Protein AF-D6PBF8-F1 (afdb_monomer)

Radius of gyration: 22.5 Å; Cα contacts (8 Å, |Δi|>4): 364; chains: 1; bounding box: 48×42×60 Å

pLDDT: mean 92.07, std 5.74, range [67.0, 98.62]

Nearest PDB structures (foldseek):
  2q07-assembly1_A  TM=8.016E-01  e=1.339E-11  Archaeoglobus fulgidus DSM 4304
  5vae-assembly1_A  TM=7.650E-01  e=5.143E+00  Streptococcus gordonii
  6oyc-assembly4_A  TM=2.580E-01  e=8.516E-01  Streptococcus agalactiae 2603V/R

Organism: NCBI:txid743088

Secondary structure (DSSP, 8-state):
-EETTTEE--GGGTTSTTTTS------SS--HHHHHHHHHHHHHHHHHHT-S-EEE-SSS-GGGT-TTS-EEESSTTS-TT-HHHHHHHHHHHHHHHHHTTPPPPPTTHHHHHHHHHHHHHHHS--GGGTTPEEES-SSS-EEEETTEEEEEEEGGGTEEEE-GGGHHHHHHTT-S-EEEE-TT----SSEEGGGEEE--TT--TT-EEEEEETTEEEEEEEE-S-GGGGGT-SSEEEEEEEE--

Structure (mmCIF, N/CA/C/O backbone):
data_AF-D6PBF8-F1
#
_entry.id   AF-D6PBF8-F1
#
loop_
_atom_site.group_PDB
_atom_site.id
_atom_site.type_symbol
_atom_site.label_atom_id
_atom_site.label_alt_id
_atom_site.label_comp_id
_atom_site.label_asym_id
_atom_site.label_entity_id
_atom_site.label_seq_id
_atom_site.pdbx_PDB_ins_code
_atom_site.Cartn_x
_atom_site.Cartn_y
_atom_site.Cartn_z
_atom_site.occupancy
_atom_site.B_iso_or_equiv
_atom_site.auth_seq_id
_atom_site.auth_comp_id
_atom_site.auth_asym_id
_atom_site.auth_atom_id
_atom_site.pdbx_PDB_model_num
ATOM 1 N N . MET A 1 1 ? 9.491 -2.770 -12.901 1.00 90.06 1 MET A N 1
ATOM 2 C CA . MET A 1 1 ? 10.610 -3.666 -13.223 1.00 90.06 1 MET A CA 1
ATOM 3 C C . MET A 1 1 ? 10.094 -5.045 -13.616 1.00 90.06 1 MET A C 1
ATOM 5 O O . MET A 1 1 ? 9.179 -5.538 -12.967 1.00 90.06 1 MET A O 1
ATOM 9 N N . VAL A 1 2 ? 10.666 -5.646 -14.660 1.00 89.69 2 VAL A N 1
ATOM 10 C CA . VAL A 1 2 ? 10.516 -7.081 -14.958 1.00 89.69 2 VAL A CA 1
ATOM 11 C C . VAL A 1 2 ? 11.592 -7.833 -14.176 1.00 89.69 2 VAL A C 1
ATOM 13 O O . VAL A 1 2 ? 12.729 -7.365 -14.123 1.00 89.69 2 VAL A O 1
ATOM 16 N N . THR A 1 3 ? 11.245 -8.928 -13.506 1.00 89.12 3 THR A N 1
ATOM 17 C CA . THR A 1 3 ? 12.178 -9.647 -12.631 1.00 89.12 3 THR A CA 1
ATOM 18 C C . THR A 1 3 ? 11.743 -11.090 -12.382 1.00 89.12 3 THR A C 1
ATOM 20 O O . THR A 1 3 ? 10.571 -11.409 -12.533 1.00 89.12 3 THR A O 1
ATOM 23 N N . SER A 1 4 ? 12.661 -11.946 -11.943 1.00 86.12 4 SER A N 1
ATOM 24 C CA . SER A 1 4 ? 12.379 -13.309 -11.482 1.00 86.12 4 SER A CA 1
ATOM 25 C C . SER A 1 4 ? 12.601 -13.395 -9.966 1.00 86.12 4 SER A C 1
ATOM 27 O O . SER A 1 4 ? 13.525 -12.745 -9.468 1.00 86.12 4 SER A O 1
ATOM 29 N N . PRO A 1 5 ? 11.765 -14.120 -9.196 1.00 88.38 5 PRO A N 1
ATOM 30 C CA . PRO A 1 5 ? 10.638 -14.964 -9.619 1.00 88.38 5 PRO A CA 1
ATOM 31 C C . PRO A 1 5 ? 9.288 -14.229 -9.663 1.00 88.38 5 PRO A C 1
ATOM 33 O O . PRO A 1 5 ? 8.248 -14.850 -9.836 1.00 88.38 5 PRO A O 1
ATOM 36 N N . LEU A 1 6 ? 9.256 -12.914 -9.429 1.00 91.12 6 LEU A N 1
ATOM 37 C CA . LEU A 1 6 ? 7.989 -12.182 -9.282 1.00 91.12 6 LEU A CA 1
ATOM 38 C C . LEU A 1 6 ? 7.310 -11.831 -10.614 1.00 91.12 6 LEU A C 1
ATOM 40 O O . LEU A 1 6 ? 6.184 -11.336 -10.604 1.00 91.12 6 LEU A O 1
ATOM 44 N N . GLY A 1 7 ? 7.992 -12.027 -11.740 1.00 91.69 7 GLY A N 1
ATOM 45 C CA . GLY A 1 7 ? 7.559 -11.647 -13.082 1.00 91.69 7 GLY A CA 1
ATOM 46 C C . GLY A 1 7 ? 7.604 -10.135 -13.298 1.00 91.69 7 GLY A C 1
ATOM 47 O O . GLY A 1 7 ? 8.469 -9.606 -13.995 1.00 91.69 7 GLY A O 1
ATOM 48 N N . LEU A 1 8 ? 6.681 -9.404 -12.674 1.00 92.50 8 LEU A N 1
ATOM 49 C CA . LEU A 1 8 ? 6.522 -7.964 -12.864 1.00 92.50 8 LEU A CA 1
ATOM 50 C C . LEU A 1 8 ? 6.231 -7.250 -11.541 1.00 92.50 8 LEU A C 1
ATOM 52 O O . LEU A 1 8 ? 5.222 -7.500 -10.884 1.00 92.50 8 LEU A O 1
ATOM 56 N N . VAL A 1 9 ? 7.081 -6.284 -11.193 1.00 93.62 9 VAL A N 1
ATOM 57 C CA . VAL A 1 9 ? 6.936 -5.443 -9.998 1.00 93.62 9 VAL A CA 1
ATOM 58 C C . VAL A 1 9 ? 6.777 -3.978 -10.418 1.00 93.62 9 VAL A C 1
ATOM 60 O O . VAL A 1 9 ? 7.717 -3.389 -10.955 1.00 93.62 9 VAL A O 1
ATOM 63 N N . PRO A 1 10 ? 5.611 -3.342 -10.208 1.00 91.19 10 PRO A N 1
ATOM 64 C CA . PRO A 1 10 ? 5.447 -1.909 -10.442 1.00 91.19 10 PRO A CA 1
ATOM 65 C C . PRO A 1 10 ? 6.400 -1.077 -9.578 1.00 91.19 10 PRO A C 1
ATOM 67 O O . PRO A 1 10 ? 6.578 -1.377 -8.401 1.00 91.19 10 PRO A O 1
ATOM 70 N N . ARG A 1 11 ? 6.924 0.031 -10.120 1.00 89.75 11 ARG A N 1
ATOM 71 C CA . ARG A 1 11 ? 7.932 0.876 -9.448 1.00 89.75 11 ARG A CA 1
ATOM 72 C C . ARG A 1 11 ? 7.548 1.305 -8.031 1.00 89.75 11 ARG A C 1
ATOM 74 O O . ARG A 1 11 ? 8.395 1.357 -7.151 1.00 89.75 11 ARG A O 1
ATOM 81 N N . ALA A 1 12 ? 6.270 1.593 -7.796 1.00 89.44 12 ALA A N 1
ATOM 82 C CA . ALA A 1 12 ? 5.780 2.006 -6.481 1.00 89.44 12 ALA A CA 1
ATOM 83 C C . ALA A 1 12 ? 5.829 0.895 -5.413 1.00 89.44 12 ALA A C 1
ATOM 85 O O . ALA A 1 12 ? 5.738 1.208 -4.231 1.00 89.44 12 ALA A O 1
ATOM 86 N N . LEU A 1 13 ? 5.937 -0.374 -5.818 1.00 91.56 13 LEU A N 1
ATOM 87 C CA . LEU A 1 13 ? 5.938 -1.546 -4.938 1.00 91.56 13 LEU A CA 1
ATOM 88 C C . LEU A 1 13 ? 7.330 -2.180 -4.794 1.00 91.56 13 LEU A C 1
ATOM 90 O O . LEU A 1 13 ? 7.468 -3.142 -4.046 1.00 91.56 13 LEU A O 1
ATOM 94 N N . GLU A 1 14 ? 8.346 -1.663 -5.493 1.00 91.06 14 GLU A N 1
ATOM 95 C CA . GLU A 1 14 ? 9.698 -2.242 -5.498 1.00 91.06 14 GLU A CA 1
ATOM 96 C C . GLU A 1 14 ? 10.330 -2.265 -4.102 1.00 91.06 14 GLU A C 1
ATOM 98 O O . GLU A 1 14 ? 11.011 -3.224 -3.767 1.00 91.06 14 GLU A O 1
ATOM 103 N N . ASP A 1 15 ? 10.021 -1.276 -3.260 1.00 88.19 15 ASP A N 1
ATOM 104 C CA . ASP A 1 15 ? 10.535 -1.180 -1.887 1.00 88.19 15 ASP A CA 1
ATOM 105 C C . ASP A 1 15 ? 9.739 -2.028 -0.867 1.00 88.19 15 ASP A C 1
ATOM 107 O O . ASP A 1 15 ? 9.993 -1.957 0.337 1.00 88.19 15 ASP A O 1
ATOM 111 N N . LEU A 1 16 ? 8.735 -2.802 -1.303 1.00 90.31 16 LEU A N 1
ATOM 112 C CA . LEU A 1 16 ? 7.911 -3.626 -0.415 1.00 90.31 16 LEU A CA 1
ATOM 113 C C . LEU A 1 16 ? 8.387 -5.072 -0.346 1.00 90.31 16 LEU A C 1
ATOM 115 O O . LEU A 1 16 ? 8.964 -5.611 -1.282 1.00 90.31 16 LEU A O 1
ATOM 119 N N . TRP A 1 17 ? 8.056 -5.751 0.750 1.00 87.88 17 TRP A N 1
ATOM 120 C CA . TRP A 1 17 ? 8.086 -7.210 0.772 1.00 87.88 17 TRP A CA 1
ATOM 121 C C . TRP A 1 17 ? 7.027 -7.785 -0.199 1.00 87.88 17 TRP A C 1
ATOM 123 O O . TRP A 1 17 ? 5.906 -7.272 -0.233 1.00 87.88 17 TRP A O 1
ATOM 133 N N . PRO A 1 18 ? 7.331 -8.852 -0.962 1.00 90.12 18 PRO A N 1
ATOM 134 C CA . PRO A 1 18 ? 8.610 -9.562 -1.009 1.00 90.12 18 PRO A CA 1
ATOM 135 C C . PRO A 1 18 ? 9.637 -8.937 -1.964 1.00 90.12 18 PRO A C 1
ATOM 137 O O . PRO A 1 18 ? 10.801 -9.300 -1.873 1.00 90.12 18 PRO A O 1
ATOM 140 N N . ALA A 1 19 ? 9.245 -8.004 -2.839 1.00 91.44 19 ALA A N 1
ATOM 141 C CA . ALA A 1 19 ? 10.079 -7.468 -3.919 1.00 91.44 19 ALA A CA 1
ATOM 142 C C . ALA A 1 19 ? 11.445 -6.901 -3.484 1.00 91.44 19 ALA A C 1
ATOM 144 O O . ALA A 1 19 ? 12.446 -7.145 -4.141 1.00 91.44 19 ALA A O 1
ATOM 145 N N . ALA A 1 20 ? 11.519 -6.201 -2.357 1.00 89.44 20 ALA A N 1
ATOM 146 C CA . ALA A 1 20 ? 12.781 -5.677 -1.831 1.00 89.44 20 ALA A CA 1
ATOM 147 C C . ALA A 1 20 ? 13.627 -6.716 -1.065 1.00 89.44 20 ALA A C 1
ATOM 149 O O . ALA A 1 20 ? 14.712 -6.387 -0.593 1.00 89.44 20 ALA A O 1
ATOM 150 N N . HIS A 1 21 ? 13.117 -7.935 -0.861 1.00 88.25 21 HIS A N 1
ATOM 151 C CA . HIS A 1 21 ? 13.632 -8.877 0.142 1.00 88.25 21 HIS A CA 1
ATOM 152 C C . HIS A 1 21 ? 13.838 -10.303 -0.382 1.00 88.25 21 HIS A C 1
ATOM 154 O O . HIS A 1 21 ? 13.991 -11.224 0.423 1.00 88.25 21 HIS A O 1
ATOM 160 N N . TYR A 1 22 ? 13.824 -10.511 -1.697 1.00 84.75 22 TYR A N 1
ATOM 161 C CA . TYR A 1 22 ? 14.264 -11.775 -2.277 1.00 84.75 22 TYR A CA 1
ATOM 162 C C . TYR A 1 22 ? 15.720 -11.658 -2.730 1.00 84.75 22 TYR A C 1
ATOM 164 O O . TYR A 1 22 ? 16.125 -10.653 -3.308 1.00 84.75 22 TYR A O 1
ATOM 172 N N . ASP A 1 23 ? 16.495 -12.701 -2.457 1.00 83.69 23 ASP A N 1
ATOM 173 C CA . ASP A 1 23 ? 17.834 -12.901 -3.004 1.00 83.69 23 ASP A CA 1
ATOM 174 C C . ASP A 1 23 ? 17.882 -14.340 -3.511 1.00 83.69 23 ASP A C 1
ATOM 176 O O . ASP A 1 23 ? 17.961 -15.293 -2.733 1.00 83.69 23 ASP A O 1
ATOM 180 N N . ILE A 1 24 ? 17.660 -14.495 -4.814 1.00 81.56 24 ILE A N 1
ATOM 181 C CA . ILE A 1 24 ? 17.558 -15.795 -5.474 1.00 81.56 24 ILE A CA 1
ATOM 182 C C . ILE A 1 24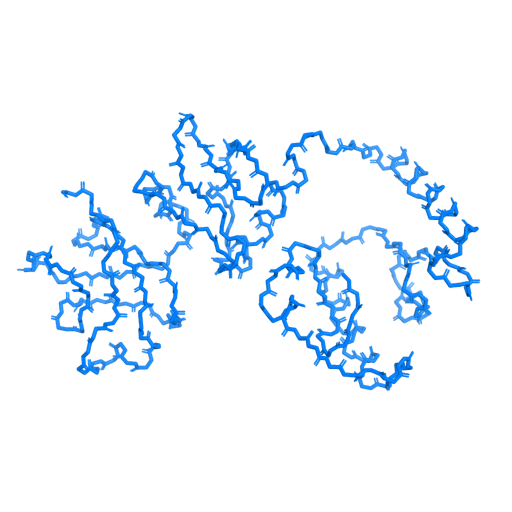 ? 18.555 -15.780 -6.632 1.00 81.56 24 ILE A C 1
ATOM 184 O O . ILE A 1 24 ? 18.523 -14.844 -7.435 1.00 81.56 24 ILE A O 1
ATOM 188 N N . PRO A 1 25 ? 19.445 -16.784 -6.736 1.00 80.44 25 PRO A N 1
ATOM 189 C CA . PRO A 1 25 ? 20.368 -16.866 -7.855 1.00 80.44 25 PRO A CA 1
ATOM 190 C C . PRO A 1 25 ? 19.582 -17.050 -9.151 1.00 80.44 25 PRO A C 1
ATOM 192 O O . PRO A 1 25 ? 18.696 -17.900 -9.233 1.00 80.44 25 PRO A O 1
ATOM 195 N N . VAL A 1 26 ? 19.941 -16.272 -10.166 1.00 78.19 26 VAL A N 1
ATOM 196 C CA . VAL A 1 26 ? 19.373 -16.385 -11.510 1.00 78.19 26 VAL A CA 1
ATOM 197 C C . VAL A 1 26 ? 20.429 -16.900 -12.477 1.00 78.19 26 VAL A C 1
ATOM 199 O O . VAL A 1 26 ? 21.622 -16.637 -12.320 1.00 78.19 26 VAL A O 1
ATOM 202 N N . THR A 1 27 ? 19.978 -17.634 -13.485 1.00 77.50 27 THR A N 1
ATOM 203 C CA . THR A 1 27 ? 20.804 -18.134 -14.594 1.00 77.50 27 THR A CA 1
ATOM 204 C C . THR A 1 27 ? 21.260 -17.004 -15.518 1.00 77.50 27 THR A C 1
ATOM 206 O O . THR A 1 27 ? 22.304 -17.120 -16.151 1.00 77.50 27 THR A O 1
ATOM 209 N N . GLY A 1 28 ? 20.505 -15.899 -15.561 1.00 78.31 28 GLY A N 1
ATOM 210 C CA . GLY A 1 28 ? 20.710 -14.786 -16.493 1.00 78.31 28 GLY A CA 1
ATOM 211 C C . GLY A 1 28 ? 19.989 -14.967 -17.832 1.00 78.31 28 GLY A C 1
ATOM 212 O O . GLY A 1 28 ? 19.905 -14.009 -18.597 1.00 78.31 28 GLY A O 1
ATOM 213 N N . ASP A 1 29 ? 19.421 -16.150 -18.059 1.00 82.56 29 ASP A N 1
ATOM 214 C CA . ASP A 1 29 ? 18.580 -16.487 -19.203 1.00 82.56 29 ASP A CA 1
ATOM 215 C C . ASP A 1 29 ? 17.143 -16.688 -18.725 1.00 82.56 29 ASP A C 1
ATOM 217 O O . ASP A 1 29 ? 16.927 -17.301 -17.681 1.00 82.56 29 ASP A O 1
ATOM 221 N N . TRP A 1 30 ? 16.178 -16.193 -19.498 1.00 86.62 30 TRP A N 1
ATOM 222 C CA . TRP A 1 30 ? 14.758 -16.402 -19.224 1.00 86.62 30 TRP A CA 1
ATOM 223 C C . TRP A 1 30 ? 14.315 -17.774 -19.725 1.00 86.62 30 TRP A C 1
ATOM 225 O O . TRP A 1 30 ? 14.490 -18.080 -20.910 1.00 86.62 30 TRP A O 1
ATOM 235 N N . ASP A 1 31 ? 13.719 -18.580 -18.852 1.00 89.00 31 ASP A N 1
ATOM 236 C CA . ASP A 1 31 ? 13.041 -19.804 -19.273 1.00 89.00 31 ASP A CA 1
ATOM 237 C C . ASP A 1 31 ? 11.617 -19.531 -19.803 1.00 89.00 31 ASP A C 1
ATOM 239 O O . ASP A 1 31 ? 11.100 -18.412 -19.744 1.00 89.00 31 ASP A O 1
ATOM 243 N N . LEU A 1 32 ? 10.987 -20.552 -20.394 1.00 90.00 32 LEU A N 1
ATOM 244 C CA . LEU A 1 32 ? 9.660 -20.409 -21.005 1.00 90.00 32 LEU A CA 1
ATOM 245 C C . LEU A 1 32 ? 8.566 -20.085 -19.976 1.00 90.00 32 LEU A C 1
ATOM 247 O O . LEU A 1 32 ? 7.681 -19.286 -20.278 1.00 90.00 32 LEU A O 1
ATOM 251 N N . ASP A 1 33 ? 8.643 -20.650 -18.769 1.00 90.31 33 ASP A N 1
ATOM 252 C CA . ASP A 1 33 ? 7.643 -20.430 -17.721 1.00 90.31 33 ASP A CA 1
ATOM 253 C C . ASP A 1 33 ? 7.750 -18.997 -17.166 1.00 90.31 33 ASP A C 1
ATOM 255 O O . ASP A 1 33 ? 6.739 -18.331 -16.916 1.00 90.31 33 ASP A O 1
ATOM 259 N N . GLU A 1 34 ? 8.975 -18.484 -17.017 1.00 90.50 34 GLU A N 1
ATOM 260 C CA . GLU A 1 34 ? 9.247 -17.100 -16.637 1.00 90.50 34 GLU A CA 1
ATOM 261 C C . GLU A 1 34 ? 8.727 -16.118 -17.689 1.00 90.50 34 GLU A C 1
ATOM 263 O O . GLU A 1 34 ? 8.050 -15.145 -17.337 1.00 90.50 34 GLU A O 1
ATOM 268 N N . LEU A 1 35 ? 9.002 -16.376 -18.973 1.00 89.69 35 LEU A N 1
ATOM 269 C CA . LEU A 1 35 ? 8.496 -15.561 -20.079 1.00 89.69 35 LEU A CA 1
ATOM 270 C C . LEU A 1 35 ? 6.965 -15.531 -20.090 1.00 89.69 35 LEU A C 1
ATOM 272 O O . LEU A 1 35 ? 6.377 -14.448 -20.134 1.00 89.69 35 LEU A O 1
ATOM 276 N N . ASP A 1 36 ? 6.313 -16.688 -19.983 1.00 90.38 36 ASP A N 1
ATOM 277 C CA . ASP A 1 36 ? 4.852 -16.792 -19.969 1.00 90.38 36 ASP A CA 1
ATOM 278 C C . ASP A 1 36 ? 4.234 -16.041 -18.781 1.00 90.38 36 ASP A C 1
ATOM 280 O O . ASP A 1 36 ? 3.251 -15.302 -18.938 1.00 90.38 36 ASP A O 1
ATOM 284 N N . MET A 1 37 ? 4.834 -16.157 -17.592 1.00 92.62 37 MET A N 1
ATOM 285 C CA . MET A 1 37 ? 4.415 -15.405 -16.409 1.00 92.62 37 MET A CA 1
ATOM 286 C C . MET A 1 37 ? 4.542 -13.893 -16.629 1.00 92.62 37 MET A C 1
ATOM 288 O O . MET A 1 37 ? 3.594 -13.148 -16.357 1.00 92.62 37 MET A O 1
ATOM 292 N N . ILE A 1 38 ? 5.687 -13.425 -17.133 1.00 91.50 38 ILE A N 1
ATOM 293 C CA . ILE A 1 38 ? 5.948 -12.001 -17.380 1.00 91.50 38 ILE A CA 1
ATOM 294 C C . ILE A 1 38 ? 4.963 -11.447 -18.403 1.00 91.50 38 ILE A C 1
ATOM 296 O O . ILE A 1 38 ? 4.351 -10.403 -18.159 1.00 91.50 38 ILE A O 1
ATOM 300 N N . HIS A 1 39 ? 4.768 -12.152 -19.517 1.00 89.56 39 HIS A N 1
ATOM 301 C CA . HIS A 1 39 ? 3.850 -11.730 -20.566 1.00 89.56 39 HIS A CA 1
ATOM 302 C C . HIS A 1 39 ? 2.412 -11.660 -20.046 1.00 89.56 39 HIS A C 1
ATOM 304 O O . HIS A 1 39 ? 1.743 -10.641 -20.221 1.00 89.56 39 HIS A O 1
ATOM 310 N N . SER A 1 40 ? 1.951 -12.677 -19.315 1.00 91.06 40 SER A N 1
ATOM 311 C CA . SER A 1 40 ? 0.615 -12.683 -18.709 1.00 91.06 40 SER A CA 1
ATOM 312 C C . SER A 1 40 ? 0.407 -11.513 -17.737 1.00 91.06 40 SER A C 1
ATOM 314 O O . SER A 1 40 ? -0.618 -10.824 -17.774 1.00 91.06 40 SER A O 1
ATOM 316 N N . MET A 1 41 ? 1.394 -11.226 -16.882 1.00 93.56 41 MET A N 1
ATOM 317 C CA . MET A 1 41 ? 1.320 -10.104 -15.943 1.00 93.56 41 MET A CA 1
ATOM 318 C C . MET A 1 41 ? 1.340 -8.746 -16.648 1.00 93.56 41 MET A C 1
ATOM 320 O O . MET A 1 41 ? 0.592 -7.847 -16.252 1.00 93.56 41 MET A O 1
ATOM 324 N N . LEU A 1 42 ? 2.167 -8.589 -17.685 1.00 90.44 42 LEU A N 1
ATOM 325 C CA . LEU A 1 42 ? 2.248 -7.357 -18.461 1.00 90.44 42 LEU A CA 1
ATOM 326 C C . LEU A 1 42 ? 0.950 -7.098 -19.230 1.00 90.44 42 LEU A C 1
ATOM 328 O O . LEU A 1 42 ? 0.429 -5.988 -19.137 1.00 90.44 42 LEU A O 1
ATOM 332 N N . ALA A 1 43 ? 0.387 -8.118 -19.888 1.00 87.94 43 ALA A N 1
ATOM 333 C CA . ALA A 1 43 ? -0.891 -8.036 -20.598 1.00 87.94 43 ALA A CA 1
ATOM 334 C C . ALA A 1 43 ? -1.987 -7.471 -19.688 1.00 87.94 43 ALA A C 1
ATOM 336 O O . ALA A 1 43 ? -2.612 -6.454 -19.986 1.00 87.94 43 ALA A O 1
ATOM 337 N N . ARG A 1 44 ? -2.140 -8.081 -18.506 1.00 91.06 44 ARG A N 1
ATOM 338 C CA . ARG A 1 44 ? -3.129 -7.672 -17.503 1.00 91.06 44 ARG A CA 1
ATOM 339 C C . ARG A 1 44 ? -2.875 -6.268 -16.976 1.00 91.06 44 ARG A C 1
ATOM 341 O O . ARG A 1 44 ? -3.824 -5.560 -16.646 1.00 91.06 44 ARG A O 1
ATOM 348 N N . LEU A 1 45 ? -1.611 -5.866 -16.827 1.00 89.75 45 LEU A N 1
ATOM 349 C CA . LEU A 1 45 ? -1.284 -4.523 -16.362 1.00 89.75 45 LEU A CA 1
ATOM 350 C C . LEU A 1 45 ? -1.640 -3.480 -17.422 1.00 89.75 45 LEU A C 1
ATOM 352 O O . LEU A 1 45 ? -2.263 -2.477 -17.077 1.00 89.75 45 LEU A O 1
ATOM 356 N N . VAL A 1 46 ? -1.254 -3.720 -18.675 1.00 87.88 46 VAL A N 1
ATOM 357 C CA . VAL A 1 46 ? -1.514 -2.801 -19.783 1.00 87.88 46 VAL A CA 1
ATOM 358 C C . VAL A 1 46 ? -3.006 -2.675 -20.045 1.00 87.88 46 VAL A C 1
ATOM 360 O O . VAL A 1 46 ? -3.491 -1.552 -20.111 1.00 87.88 46 VAL A O 1
ATOM 363 N N . GLU A 1 47 ? -3.744 -3.784 -20.085 1.00 86.69 47 GLU A N 1
ATOM 364 C CA . GLU A 1 47 ? -5.201 -3.777 -20.251 1.00 86.69 47 GLU A CA 1
ATOM 365 C C . GLU A 1 47 ? -5.896 -3.028 -19.105 1.00 86.69 47 GLU A C 1
ATOM 367 O O . GLU A 1 47 ? -6.744 -2.169 -19.333 1.00 86.69 47 GLU A O 1
ATOM 372 N N . ARG A 1 48 ? -5.501 -3.299 -17.853 1.00 89.12 48 ARG A N 1
ATOM 373 C CA . ARG A 1 48 ? -6.114 -2.663 -16.678 1.00 89.12 48 ARG A CA 1
ATOM 374 C C . ARG A 1 48 ? -5.853 -1.159 -16.612 1.00 89.12 48 ARG A C 1
ATOM 376 O O . ARG A 1 48 ? -6.700 -0.427 -16.108 1.00 89.12 48 ARG A O 1
ATOM 383 N N . VAL A 1 49 ? -4.657 -0.713 -16.996 1.00 88.31 49 VAL A N 1
ATOM 384 C CA . VAL A 1 49 ? -4.255 0.701 -16.884 1.00 88.31 49 VAL A CA 1
ATOM 385 C C . VAL A 1 49 ? -4.601 1.490 -18.148 1.00 88.31 49 VAL A C 1
ATOM 387 O O . VAL A 1 49 ? -4.878 2.681 -18.045 1.00 88.31 49 VAL A O 1
ATOM 390 N N . GLY A 1 50 ? -4.613 0.841 -19.312 1.00 87.81 50 GLY A N 1
ATOM 391 C CA . GLY A 1 50 ? -4.821 1.480 -20.608 1.00 87.81 50 GLY A CA 1
ATOM 392 C C . GLY A 1 50 ? -3.623 2.326 -21.036 1.00 87.81 50 GLY A C 1
ATOM 393 O O . GLY A 1 50 ? -3.784 3.507 -21.331 1.00 87.81 50 GLY A O 1
ATOM 394 N N . TYR A 1 51 ? -2.409 1.761 -21.017 1.00 87.69 51 TYR A N 1
ATOM 395 C CA . TYR A 1 51 ? -1.230 2.483 -21.512 1.00 87.69 51 TYR A CA 1
ATOM 396 C C . TYR A 1 51 ? -1.328 2.715 -23.024 1.00 87.69 51 TYR A C 1
ATOM 398 O O . TYR A 1 51 ? -1.492 1.768 -23.783 1.00 87.69 51 TYR A O 1
ATOM 406 N N . GLU A 1 52 ? -1.178 3.972 -23.446 1.00 86.81 52 GLU A N 1
ATOM 407 C CA . GLU A 1 52 ? -1.180 4.364 -24.863 1.00 86.81 52 GLU A CA 1
ATOM 408 C C . GLU A 1 52 ? 0.130 4.000 -25.577 1.00 86.81 52 GLU A C 1
ATOM 410 O O . GLU A 1 52 ? 0.120 3.620 -26.742 1.00 86.81 52 GLU A O 1
ATOM 415 N N . LYS A 1 53 ? 1.258 4.104 -24.866 1.00 89.81 53 LYS A N 1
ATOM 416 C CA . LYS A 1 53 ? 2.610 3.824 -25.365 1.00 89.81 53 LYS A CA 1
ATOM 417 C C . LYS A 1 53 ? 3.392 3.042 -24.316 1.00 89.81 53 LYS A C 1
ATOM 419 O O . LYS A 1 53 ? 3.314 3.359 -23.124 1.00 89.81 53 LYS A O 1
ATOM 424 N N . VAL A 1 54 ? 4.192 2.071 -24.746 1.00 91.94 54 VAL A N 1
ATOM 425 C CA . VAL A 1 54 ? 5.099 1.306 -23.880 1.00 91.94 54 VAL A CA 1
ATOM 426 C C . VAL A 1 54 ? 6.520 1.406 -24.427 1.00 91.94 54 VAL A C 1
ATOM 428 O O . VAL A 1 54 ? 6.792 1.026 -25.559 1.00 91.94 54 VAL A O 1
ATOM 431 N N . ILE A 1 55 ? 7.453 1.897 -23.611 1.00 94.12 55 ILE A N 1
ATOM 432 C CA . ILE A 1 55 ? 8.881 1.894 -23.953 1.00 94.12 55 ILE A CA 1
ATOM 433 C C . ILE A 1 55 ? 9.494 0.625 -23.362 1.00 94.12 55 ILE A C 1
ATOM 435 O O . ILE A 1 55 ? 9.575 0.483 -22.139 1.00 94.12 55 ILE A O 1
ATOM 439 N N . ASP A 1 56 ? 9.923 -0.298 -24.219 1.00 93.31 56 ASP A N 1
ATOM 440 C CA . ASP A 1 56 ? 10.615 -1.514 -23.810 1.00 93.31 56 ASP A CA 1
ATOM 441 C C . ASP A 1 56 ? 12.120 -1.240 -23.661 1.00 93.31 56 ASP A C 1
ATOM 443 O O . ASP A 1 56 ? 12.820 -0.907 -24.620 1.00 93.31 56 ASP A O 1
ATOM 447 N N . HIS A 1 57 ? 12.626 -1.374 -22.434 1.00 94.12 57 HIS A N 1
ATOM 448 C CA . HIS A 1 57 ? 14.058 -1.356 -22.110 1.00 94.12 57 HIS A CA 1
ATOM 449 C C . HIS A 1 57 ? 14.521 -2.684 -21.471 1.00 94.12 57 HIS A C 1
ATOM 451 O O . HIS A 1 57 ? 15.604 -2.786 -20.887 1.00 94.12 57 HIS A O 1
ATOM 457 N N . SER A 1 58 ? 13.705 -3.736 -21.561 1.00 89.00 58 SER A N 1
ATOM 458 C CA . SER A 1 58 ? 13.984 -5.051 -20.971 1.00 89.00 58 SER A CA 1
ATOM 459 C C . SER A 1 58 ? 14.938 -5.891 -21.826 1.00 89.00 58 SER A C 1
ATOM 461 O O . SER A 1 58 ? 15.758 -6.630 -21.281 1.00 89.00 58 SER A O 1
ATOM 463 N N . GLY A 1 59 ? 14.895 -5.723 -23.153 1.00 86.62 59 GLY A N 1
ATOM 464 C CA . GLY A 1 59 ? 15.589 -6.591 -24.110 1.00 86.62 59 GLY A CA 1
ATOM 465 C C . GLY A 1 59 ? 14.843 -7.899 -24.406 1.00 86.62 59 GLY A C 1
ATOM 466 O O . GLY A 1 59 ? 15.414 -8.780 -25.037 1.00 86.62 59 GLY A O 1
ATOM 467 N N . MET A 1 60 ? 13.588 -8.029 -23.964 1.00 85.19 60 MET A N 1
ATOM 468 C CA . MET A 1 60 ? 12.754 -9.223 -24.164 1.00 85.19 60 MET A CA 1
ATOM 469 C C . MET A 1 60 ? 11.971 -9.213 -25.484 1.00 85.19 60 MET A C 1
ATOM 471 O O . MET A 1 60 ? 11.253 -10.167 -25.767 1.00 85.19 60 MET A O 1
ATOM 475 N N . ASN A 1 61 ? 12.110 -8.156 -26.293 1.00 85.31 61 ASN A N 1
ATOM 476 C CA . ASN A 1 61 ? 11.385 -7.983 -27.553 1.00 85.31 61 ASN A CA 1
ATOM 477 C C . ASN A 1 61 ? 9.862 -8.087 -27.346 1.00 85.31 61 ASN A C 1
ATOM 479 O O . ASN A 1 61 ? 9.172 -8.888 -27.980 1.00 85.31 61 ASN A O 1
ATOM 483 N N . LEU A 1 62 ? 9.331 -7.262 -26.434 1.00 86.62 62 LEU A N 1
ATOM 484 C CA . LEU A 1 62 ? 7.914 -7.304 -26.059 1.00 86.62 62 LEU A CA 1
ATOM 485 C C . LEU A 1 62 ? 6.979 -7.042 -27.253 1.00 86.62 62 LEU A C 1
ATOM 487 O O . LEU A 1 62 ? 5.884 -7.595 -27.303 1.00 86.62 62 LEU A O 1
ATOM 491 N N . ALA A 1 63 ? 7.425 -6.271 -28.251 1.00 86.75 63 ALA A N 1
ATOM 492 C CA . ALA A 1 63 ? 6.667 -5.993 -29.474 1.00 86.75 63 ALA A CA 1
ATOM 493 C C . ALA A 1 63 ? 6.240 -7.266 -30.229 1.00 86.75 63 ALA A C 1
ATOM 495 O O . ALA A 1 63 ? 5.163 -7.305 -30.816 1.00 86.75 63 ALA A O 1
ATOM 496 N N . SER A 1 64 ? 7.046 -8.332 -30.177 1.00 85.38 64 SER A N 1
ATOM 497 C CA . SER A 1 64 ? 6.714 -9.602 -30.839 1.00 85.38 64 SER A CA 1
ATOM 498 C C . SER A 1 64 ? 5.605 -10.384 -30.123 1.00 85.38 64 SER A C 1
ATOM 500 O O . SER A 1 64 ? 4.946 -11.217 -30.741 1.00 85.38 64 SER A O 1
ATOM 502 N N . TYR A 1 65 ? 5.391 -10.116 -28.832 1.00 82.25 65 TYR A N 1
ATOM 503 C CA . TYR A 1 65 ? 4.400 -10.795 -27.992 1.00 82.25 65 TYR A CA 1
ATOM 504 C C . TYR A 1 65 ? 3.095 -10.006 -27.845 1.00 82.25 65 TYR A C 1
ATOM 506 O O . TYR A 1 65 ? 2.055 -10.590 -27.548 1.00 82.25 65 TYR A O 1
ATOM 514 N N . PHE A 1 66 ? 3.134 -8.693 -28.080 1.00 84.44 66 PHE A N 1
ATOM 515 C CA . PHE A 1 66 ? 1.982 -7.800 -27.969 1.00 84.44 66 PHE A CA 1
ATOM 516 C C . PHE A 1 66 ? 1.797 -6.972 -29.249 1.00 84.44 66 PHE A C 1
ATOM 518 O O . PHE A 1 66 ? 2.055 -5.768 -29.237 1.00 84.44 66 PHE A O 1
ATOM 525 N N . PRO A 1 67 ? 1.341 -7.589 -30.355 1.00 82.31 67 PRO A N 1
ATOM 526 C CA . PRO A 1 67 ? 1.241 -6.914 -31.652 1.00 82.31 67 PRO A CA 1
ATOM 527 C C . PRO A 1 67 ? 0.224 -5.762 -31.671 1.00 82.31 67 PRO A C 1
ATOM 529 O O . PRO A 1 67 ? 0.337 -4.865 -32.500 1.00 82.31 67 PRO A O 1
ATOM 532 N N . ASP A 1 68 ? -0.750 -5.777 -30.757 1.00 85.06 68 ASP A N 1
ATOM 533 C CA . ASP A 1 68 ? -1.795 -4.751 -30.646 1.00 85.06 68 ASP A CA 1
ATOM 534 C C . ASP A 1 68 ? -1.393 -3.570 -29.742 1.00 85.06 68 ASP A C 1
ATOM 536 O O . ASP A 1 68 ? -2.159 -2.617 -29.592 1.00 85.06 68 ASP A O 1
ATOM 540 N N . LEU A 1 69 ? -0.212 -3.625 -29.112 1.00 84.81 69 LEU A N 1
ATOM 541 C CA . LEU A 1 69 ? 0.317 -2.550 -28.277 1.00 84.81 69 LEU A CA 1
ATOM 542 C C . LEU A 1 69 ? 1.374 -1.750 -29.035 1.00 84.81 69 LEU A C 1
ATOM 544 O O . LEU A 1 69 ? 2.256 -2.309 -29.685 1.00 84.81 69 LEU A O 1
ATOM 548 N N . ASP A 1 70 ? 1.337 -0.429 -28.882 1.00 90.31 70 ASP A N 1
ATOM 549 C CA . ASP A 1 70 ? 2.388 0.446 -29.394 1.00 90.31 70 ASP A CA 1
ATOM 550 C C . ASP A 1 70 ? 3.620 0.366 -28.477 1.00 90.31 70 ASP A C 1
ATOM 552 O O . ASP A 1 70 ? 3.716 1.042 -27.442 1.00 90.31 70 ASP A O 1
ATOM 556 N N . ILE A 1 71 ? 4.523 -0.555 -28.827 1.00 92.31 71 ILE A N 1
ATOM 557 C CA . ILE A 1 71 ? 5.754 -0.847 -28.093 1.00 92.31 71 ILE A CA 1
ATOM 558 C C . ILE A 1 71 ? 6.962 -0.332 -28.872 1.00 92.31 71 ILE A C 1
ATOM 560 O O . ILE A 1 71 ? 7.205 -0.728 -30.011 1.00 92.31 71 ILE A O 1
ATOM 564 N N . ILE A 1 72 ? 7.781 0.483 -28.209 1.00 93.88 72 ILE A N 1
ATOM 565 C CA . ILE A 1 72 ? 9.026 1.018 -28.760 1.00 93.88 72 ILE A CA 1
ATOM 566 C C . ILE A 1 72 ? 10.210 0.347 -28.060 1.00 93.88 72 ILE A C 1
ATOM 568 O O . ILE A 1 72 ? 10.431 0.569 -26.869 1.00 9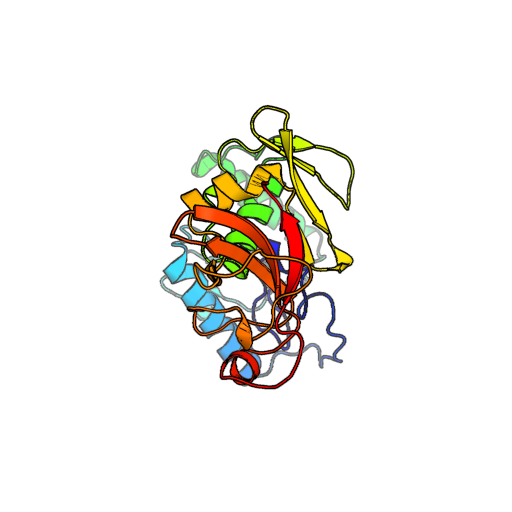3.88 72 ILE A O 1
ATOM 572 N N . ASP A 1 73 ? 11.000 -0.438 -28.799 1.00 93.69 73 ASP A N 1
ATOM 573 C CA . ASP A 1 73 ? 12.273 -0.969 -28.298 1.00 93.69 73 ASP A CA 1
ATOM 574 C C . ASP A 1 73 ? 13.338 0.142 -28.259 1.00 93.69 73 ASP A C 1
ATOM 576 O O . ASP A 1 73 ? 13.721 0.748 -29.271 1.00 93.69 73 ASP A O 1
ATOM 580 N N . SER A 1 74 ? 13.814 0.417 -27.048 1.00 94.38 74 SER A N 1
ATOM 581 C CA . SER A 1 74 ? 14.839 1.424 -26.767 1.00 94.38 74 SER A CA 1
ATOM 582 C C . SER A 1 74 ? 16.268 0.869 -26.775 1.00 94.38 74 SER A C 1
ATOM 584 O O . SER A 1 74 ? 17.214 1.651 -26.704 1.00 94.38 74 SER A O 1
ATOM 586 N N . ARG A 1 75 ? 16.454 -0.454 -26.864 1.00 92.31 75 ARG A N 1
ATOM 587 C CA . ARG A 1 75 ? 17.773 -1.112 -26.828 1.00 92.31 75 ARG A CA 1
ATOM 588 C C . ARG A 1 75 ? 18.230 -1.608 -28.193 1.00 92.31 75 ARG A C 1
ATOM 590 O O . ARG A 1 75 ? 19.434 -1.608 -28.440 1.00 92.31 75 ARG A O 1
ATOM 597 N N . GLU A 1 76 ? 17.314 -2.018 -29.071 1.00 88.38 76 GLU A N 1
ATOM 598 C CA . GLU A 1 76 ? 17.630 -2.562 -30.405 1.00 88.38 76 GLU A CA 1
ATOM 599 C C . GLU A 1 76 ? 18.712 -3.662 -30.337 1.00 88.38 76 GLU A C 1
ATOM 601 O O . GLU A 1 76 ? 19.716 -3.640 -31.049 1.00 88.38 76 GLU A O 1
ATOM 606 N N . GLY A 1 77 ? 18.560 -4.596 -29.394 1.00 88.06 77 GLY A N 1
ATOM 607 C CA . GLY A 1 77 ? 19.510 -5.697 -29.181 1.00 88.06 77 GLY A CA 1
ATOM 608 C C . GLY A 1 77 ? 20.773 -5.357 -28.372 1.00 88.06 77 GLY A C 1
ATOM 609 O O . GLY A 1 77 ? 21.596 -6.241 -28.139 1.00 88.06 77 GLY A O 1
ATOM 610 N N . ARG A 1 78 ? 20.945 -4.116 -27.897 1.00 92.62 78 ARG A N 1
ATOM 611 C CA . ARG A 1 78 ? 22.073 -3.712 -27.034 1.00 92.62 78 ARG A CA 1
ATOM 612 C C . ARG A 1 78 ? 21.815 -3.986 -25.539 1.00 92.62 78 ARG A C 1
ATOM 614 O O . ARG A 1 78 ? 20.699 -4.267 -25.085 1.00 92.62 78 ARG A O 1
ATOM 621 N N . THR A 1 79 ? 22.864 -3.893 -24.719 1.00 90.75 79 THR A N 1
ATOM 622 C CA . THR A 1 79 ? 22.752 -4.005 -23.252 1.00 90.75 79 THR A CA 1
ATOM 623 C C . THR A 1 79 ? 22.106 -2.756 -22.634 1.00 90.75 79 THR A C 1
ATOM 625 O O . THR A 1 79 ? 22.217 -1.667 -23.184 1.00 90.75 79 THR A O 1
ATOM 628 N N . ALA A 1 80 ? 21.439 -2.888 -21.480 1.00 89.31 80 ALA A N 1
ATOM 629 C CA . ALA A 1 80 ? 20.690 -1.781 -20.861 1.00 89.31 80 ALA A CA 1
ATOM 630 C C . ALA A 1 80 ? 21.587 -0.589 -20.489 1.00 89.31 80 ALA A C 1
ATOM 632 O O . ALA A 1 80 ? 21.180 0.562 -20.570 1.00 89.31 80 ALA A O 1
ATOM 633 N N . GLY A 1 81 ? 22.830 -0.869 -20.087 1.00 92.62 81 GLY A N 1
ATOM 634 C CA . GLY A 1 81 ? 23.811 0.154 -19.723 1.00 92.62 81 GLY A CA 1
ATOM 635 C C . GLY A 1 81 ? 24.613 0.712 -20.900 1.00 92.62 81 GLY A C 1
ATOM 636 O O . GLY A 1 81 ? 25.567 1.449 -20.669 1.00 92.62 81 GLY A O 1
ATOM 637 N N . ASN A 1 82 ? 24.306 0.330 -22.143 1.00 95.50 82 ASN A N 1
ATOM 638 C CA . ASN A 1 82 ? 25.011 0.849 -23.308 1.00 95.50 82 ASN A CA 1
ATOM 639 C C . ASN A 1 82 ? 24.644 2.324 -23.549 1.00 95.50 82 ASN A C 1
ATOM 641 O O . ASN A 1 82 ? 23.467 2.678 -23.557 1.00 95.50 82 ASN A O 1
ATOM 645 N N . GLN A 1 83 ? 25.652 3.164 -23.795 1.00 95.88 83 GLN A N 1
ATOM 646 C CA . GLN A 1 83 ? 25.480 4.607 -23.980 1.00 95.88 83 GLN A CA 1
ATOM 647 C C . GLN A 1 83 ? 24.476 4.951 -25.093 1.00 95.88 83 GLN A C 1
ATOM 649 O O . GLN A 1 83 ? 23.585 5.763 -24.871 1.00 95.88 83 GLN A O 1
ATOM 654 N N . GLU A 1 84 ? 24.547 4.280 -26.246 1.00 95.06 84 GLU A N 1
ATOM 655 C CA . GLU A 1 84 ? 23.625 4.516 -27.368 1.00 95.06 84 GLU A CA 1
ATOM 656 C C . GLU A 1 84 ? 22.182 4.125 -27.009 1.00 95.06 84 GLU A C 1
ATOM 658 O O . GLU A 1 84 ? 21.234 4.769 -27.448 1.00 95.06 84 GLU A O 1
ATOM 663 N N . SER A 1 85 ? 21.993 3.086 -26.182 1.00 95.06 85 SER A N 1
ATOM 664 C CA . SER A 1 85 ? 20.655 2.688 -25.701 1.00 95.06 85 SER A CA 1
ATOM 665 C C . SER A 1 85 ? 20.059 3.715 -24.746 1.00 95.06 85 SER A C 1
ATOM 667 O O . SER A 1 85 ? 18.858 3.974 -24.784 1.00 95.06 85 SER A O 1
ATOM 669 N N . LEU A 1 86 ? 20.894 4.314 -23.894 1.00 95.94 86 LEU A N 1
ATOM 670 C CA . LEU A 1 86 ? 20.469 5.363 -22.970 1.00 95.94 86 LEU A CA 1
ATOM 671 C C . LEU A 1 86 ? 20.130 6.659 -23.718 1.00 95.94 86 LEU A C 1
ATOM 673 O O . LEU A 1 86 ? 19.074 7.233 -23.465 1.00 95.94 86 LEU A O 1
ATOM 677 N N . GLU A 1 87 ? 20.967 7.072 -24.673 1.00 96.19 87 GLU A N 1
ATOM 678 C CA . GLU A 1 87 ? 20.722 8.243 -25.529 1.00 96.19 87 GLU A CA 1
ATOM 679 C C . GLU A 1 87 ? 19.446 8.077 -26.361 1.00 96.19 87 GLU A C 1
ATOM 681 O O . GLU A 1 87 ? 18.616 8.985 -26.437 1.00 96.19 87 GLU A O 1
ATOM 686 N N . ARG A 1 88 ? 19.237 6.886 -26.933 1.00 95.25 88 ARG A N 1
ATOM 687 C CA . ARG A 1 88 ? 18.005 6.556 -27.652 1.00 95.25 88 ARG A CA 1
ATOM 688 C C . ARG A 1 88 ? 16.783 6.622 -26.740 1.00 95.25 88 ARG A C 1
ATOM 690 O O . ARG A 1 88 ? 15.782 7.230 -27.112 1.00 95.25 88 ARG A O 1
ATOM 697 N N . MET A 1 89 ? 16.848 6.001 -25.561 1.00 95.81 89 MET A N 1
ATOM 698 C CA . MET A 1 89 ? 15.758 6.038 -24.584 1.00 95.81 89 MET A CA 1
ATOM 699 C C . MET A 1 89 ? 15.417 7.481 -24.190 1.00 95.81 89 MET A C 1
ATOM 701 O O . MET A 1 89 ? 14.241 7.832 -24.127 1.00 95.81 89 MET A O 1
ATOM 705 N N . GLU A 1 90 ? 16.427 8.323 -23.966 1.00 95.25 90 GLU A N 1
ATOM 706 C CA . GLU A 1 90 ? 16.239 9.744 -23.676 1.00 95.25 90 GLU A CA 1
ATOM 707 C C . GLU A 1 90 ? 15.542 10.478 -24.833 1.00 95.25 90 GLU A C 1
ATOM 709 O O . GLU A 1 90 ? 14.581 11.209 -24.585 1.00 95.25 90 GLU A O 1
ATOM 714 N N . SER A 1 91 ? 15.952 10.244 -26.088 1.00 96.00 91 SER A N 1
ATOM 715 C CA . SER A 1 91 ? 15.288 10.825 -27.269 1.00 96.00 91 SER A CA 1
ATOM 716 C C . SER A 1 91 ? 13.814 10.430 -27.342 1.00 96.00 91 SER A C 1
ATOM 718 O O . SER A 1 91 ? 12.953 11.305 -27.411 1.00 96.00 91 SER A O 1
ATOM 720 N N . ILE A 1 92 ? 13.511 9.129 -27.224 1.00 95.44 92 ILE A N 1
ATOM 721 C CA . ILE A 1 92 ? 12.138 8.598 -27.268 1.00 95.44 92 ILE A CA 1
ATOM 722 C C . ILE A 1 92 ? 11.277 9.233 -26.172 1.00 95.44 92 ILE A C 1
ATOM 724 O O . ILE A 1 92 ? 10.151 9.659 -26.427 1.00 95.44 92 ILE A O 1
ATOM 728 N N . ILE A 1 93 ? 11.794 9.318 -24.941 1.00 93.56 93 ILE A N 1
ATOM 729 C CA . ILE A 1 93 ? 11.068 9.937 -23.827 1.00 93.56 93 ILE A CA 1
ATOM 730 C C . ILE A 1 93 ? 10.785 11.411 -24.128 1.00 93.56 93 ILE A C 1
ATOM 732 O O . ILE A 1 93 ? 9.660 11.860 -23.922 1.00 93.56 93 ILE A O 1
ATOM 736 N N . ASN A 1 94 ? 11.772 12.167 -24.613 1.00 93.12 94 ASN A N 1
ATOM 737 C CA . ASN A 1 94 ? 11.608 13.591 -24.912 1.00 93.12 94 ASN A CA 1
ATOM 738 C C . ASN A 1 94 ? 10.595 13.837 -26.040 1.00 93.12 94 ASN A C 1
ATOM 740 O O . ASN A 1 94 ? 9.758 14.735 -25.925 1.00 93.12 94 ASN A O 1
ATOM 744 N N . GLU A 1 95 ? 10.639 13.022 -27.093 1.00 94.31 95 GLU A N 1
ATOM 745 C CA . GLU A 1 95 ? 9.684 13.053 -28.203 1.00 94.31 95 GLU A CA 1
ATOM 746 C C . GLU A 1 95 ? 8.260 12.784 -27.709 1.00 94.31 95 GLU A C 1
ATOM 748 O O . GLU A 1 95 ? 7.386 13.633 -27.888 1.00 94.31 95 GLU A O 1
ATOM 753 N N . LEU A 1 96 ? 8.042 11.679 -26.986 1.00 92.88 96 LEU A N 1
ATOM 754 C CA . LEU A 1 96 ? 6.725 11.312 -26.455 1.00 92.88 96 LEU A CA 1
ATOM 755 C C . LEU A 1 96 ? 6.193 12.334 -25.447 1.00 92.88 96 LEU A C 1
ATOM 757 O O . LEU A 1 96 ? 5.005 12.648 -25.444 1.00 92.88 96 LEU A O 1
ATOM 761 N N . VAL A 1 97 ? 7.055 12.883 -24.588 1.00 90.81 97 VAL A N 1
ATOM 762 C CA . VAL A 1 97 ? 6.670 13.937 -23.640 1.00 90.81 97 VAL A CA 1
ATOM 763 C C . VAL A 1 97 ? 6.186 15.187 -24.379 1.00 90.81 97 VAL A C 1
ATOM 765 O O . VAL A 1 97 ? 5.199 15.793 -23.953 1.00 90.81 97 VAL A O 1
ATOM 768 N N . SER A 1 98 ? 6.843 15.561 -25.481 1.00 91.56 98 SER A N 1
ATOM 769 C CA . SER A 1 98 ? 6.423 16.681 -26.327 1.00 91.56 98 SER A CA 1
ATOM 770 C C . SER A 1 98 ? 5.131 16.376 -27.090 1.00 91.56 98 SER A C 1
ATOM 772 O O . SER A 1 98 ? 4.225 17.208 -27.096 1.00 91.56 98 SER A O 1
ATOM 774 N N . GLU A 1 99 ? 5.033 15.200 -27.711 1.00 92.69 99 GLU A N 1
ATOM 775 C CA . GLU A 1 99 ? 3.880 14.746 -28.502 1.00 92.69 99 GLU A CA 1
ATOM 776 C C . GLU A 1 99 ? 2.605 14.677 -27.653 1.00 92.69 99 GLU A C 1
ATOM 778 O O . GLU A 1 99 ? 1.574 15.243 -28.015 1.00 92.69 99 GLU A O 1
ATOM 783 N N . LEU A 1 100 ? 2.699 14.052 -26.479 1.00 89.88 100 LEU A N 1
ATOM 784 C CA . LEU A 1 100 ? 1.579 13.848 -25.559 1.00 89.88 100 LEU A CA 1
ATOM 785 C C . LEU A 1 100 ? 1.338 15.050 -24.629 1.00 89.88 100 LEU A C 1
ATOM 787 O O . LEU A 1 100 ? 0.442 15.024 -23.784 1.00 89.88 100 LEU A O 1
ATOM 791 N N . GLY A 1 101 ? 2.149 16.110 -24.733 1.00 89.56 101 GLY A N 1
ATOM 792 C CA . GLY A 1 101 ? 2.037 17.299 -23.885 1.00 89.56 101 GLY A CA 1
ATOM 793 C C . GLY A 1 101 ? 2.201 17.005 -22.386 1.00 89.56 101 GLY A C 1
ATOM 794 O O . GLY A 1 101 ? 1.623 17.703 -21.541 1.00 89.56 101 GLY A O 1
ATOM 795 N N . ILE A 1 102 ? 2.970 15.967 -22.038 1.00 86.25 102 ILE A N 1
ATOM 796 C CA . ILE A 1 102 ? 3.165 15.523 -20.657 1.00 86.25 102 ILE A CA 1
ATOM 797 C C . ILE A 1 102 ? 3.962 16.585 -19.901 1.00 86.25 102 ILE A C 1
ATOM 799 O O . ILE A 1 102 ? 5.036 17.026 -20.303 1.00 86.25 102 ILE A O 1
ATOM 803 N N . ARG A 1 103 ? 3.459 16.989 -18.735 1.00 80.00 103 ARG A N 1
ATOM 804 C CA . ARG A 1 103 ? 4.183 17.904 -17.849 1.00 80.00 103 ARG A CA 1
ATOM 805 C C . ARG A 1 103 ? 4.934 17.105 -16.801 1.00 80.00 103 ARG A C 1
ATOM 807 O O . ARG A 1 103 ? 4.314 16.384 -16.020 1.00 80.00 103 ARG A O 1
ATOM 814 N N . ALA A 1 104 ? 6.251 17.300 -16.733 1.00 69.19 104 ALA A N 1
ATOM 815 C CA . ALA A 1 104 ? 7.075 16.677 -15.707 1.00 69.19 104 ALA A CA 1
ATOM 816 C C . ALA A 1 104 ? 6.500 16.963 -14.301 1.00 69.19 104 ALA A C 1
ATOM 818 O O . ALA A 1 104 ? 6.218 18.126 -13.966 1.00 69.19 104 ALA A O 1
ATOM 819 N N . PRO A 1 105 ? 6.305 15.932 -13.460 1.00 68.75 105 PRO A N 1
ATOM 820 C CA . PRO A 1 105 ? 5.789 16.124 -12.116 1.00 68.75 105 PRO A CA 1
ATOM 821 C C . PRO A 1 105 ? 6.777 16.964 -11.297 1.00 68.75 105 PRO A C 1
ATOM 823 O O . PRO A 1 105 ? 7.921 16.578 -11.082 1.00 68.75 105 PRO A O 1
ATOM 826 N N . LYS A 1 106 ? 6.335 18.129 -10.812 1.00 67.00 106 LYS A N 1
ATOM 827 C CA . LYS A 1 106 ? 7.157 19.001 -9.958 1.00 67.00 106 LYS A CA 1
ATOM 828 C C . LYS A 1 106 ? 7.174 18.518 -8.503 1.00 67.00 106 LYS A C 1
ATOM 830 O O . LYS A 1 106 ? 6.142 18.118 -7.959 1.00 67.00 106 LYS A O 1
ATOM 835 N N . GLY A 1 107 ? 8.327 18.641 -7.842 1.00 71.62 107 GLY A N 1
ATOM 836 C CA . GLY A 1 107 ? 8.479 18.422 -6.400 1.00 71.62 107 GLY A CA 1
ATOM 837 C C . GLY A 1 107 ? 8.088 17.009 -5.955 1.00 71.62 107 GLY A C 1
ATOM 838 O O . GLY A 1 107 ? 8.498 16.016 -6.546 1.00 71.62 107 GLY A O 1
ATOM 839 N N . HIS A 1 108 ? 7.270 16.905 -4.907 1.00 74.50 108 HIS A N 1
ATOM 840 C CA . HIS A 1 108 ? 6.835 15.616 -4.361 1.00 74.50 108 HIS A CA 1
ATOM 841 C C . HIS A 1 108 ? 5.698 14.942 -5.150 1.00 74.50 108 HIS A C 1
ATOM 843 O O . HIS A 1 108 ? 5.189 13.920 -4.691 1.00 74.50 108 HIS A O 1
ATOM 849 N N . ARG A 1 109 ? 5.303 15.458 -6.328 1.00 75.69 109 ARG A N 1
ATOM 850 C CA . ARG A 1 109 ? 4.206 14.872 -7.123 1.00 75.69 109 ARG A CA 1
ATOM 851 C C . ARG A 1 109 ? 4.469 13.425 -7.533 1.00 75.69 109 ARG A C 1
ATOM 853 O O . ARG A 1 109 ? 3.581 12.598 -7.422 1.00 75.69 109 ARG A O 1
ATOM 860 N N . HIS A 1 110 ? 5.695 13.085 -7.923 1.00 80.81 110 HIS A N 1
ATOM 861 C CA . HIS A 1 110 ? 6.023 11.685 -8.205 1.00 80.81 110 HIS A CA 1
ATOM 862 C C . HIS A 1 110 ? 5.787 10.790 -6.974 1.00 80.81 110 HIS A C 1
ATOM 864 O O . HIS A 1 110 ? 5.240 9.700 -7.078 1.00 80.81 110 HIS A O 1
ATOM 870 N N . ARG A 1 111 ? 6.123 11.291 -5.780 1.00 88.56 111 ARG A N 1
ATOM 871 C CA . ARG A 1 111 ? 5.984 10.527 -4.539 1.00 88.56 111 ARG A CA 1
ATOM 872 C C . ARG A 1 111 ? 4.535 10.351 -4.096 1.00 88.56 111 ARG A C 1
ATOM 874 O O . ARG A 1 111 ? 4.216 9.291 -3.569 1.00 88.56 111 ARG A O 1
ATOM 881 N N . ILE A 1 112 ? 3.671 11.355 -4.278 1.00 91.38 112 ILE A N 1
ATOM 882 C CA . ILE A 1 112 ? 2.252 11.182 -3.933 1.00 91.38 112 ILE A CA 1
ATOM 883 C C . ILE A 1 112 ? 1.605 10.128 -4.830 1.00 91.38 112 ILE A C 1
ATOM 885 O O . ILE A 1 112 ? 0.868 9.299 -4.312 1.00 91.38 112 ILE A O 1
ATOM 889 N N . GLU A 1 113 ? 1.959 10.067 -6.118 1.00 90.56 113 GLU A N 1
ATOM 890 C CA . GLU A 1 113 ? 1.478 9.000 -7.007 1.00 90.56 113 GLU A CA 1
ATOM 891 C C . GLU A 1 113 ? 1.984 7.617 -6.574 1.00 90.56 113 GLU A C 1
ATOM 893 O O . GLU A 1 113 ? 1.207 6.659 -6.550 1.00 90.56 113 GLU A O 1
ATOM 898 N N . SER A 1 114 ? 3.241 7.507 -6.126 1.00 91.50 114 SER A N 1
ATOM 899 C CA . SER A 1 114 ? 3.743 6.265 -5.522 1.00 91.50 114 SER A CA 1
ATOM 900 C C . SER A 1 114 ? 2.952 5.876 -4.269 1.00 91.50 114 SER A C 1
ATOM 902 O O . SER A 1 114 ? 2.570 4.718 -4.122 1.00 91.50 114 SER A O 1
ATOM 904 N N . TYR A 1 115 ? 2.637 6.828 -3.382 1.00 94.94 115 TYR A N 1
ATOM 905 C CA . TYR A 1 115 ? 1.811 6.560 -2.199 1.00 94.94 115 TYR A CA 1
ATOM 906 C C . TYR A 1 115 ? 0.364 6.212 -2.541 1.00 94.94 115 TYR A C 1
ATOM 908 O O . TYR A 1 115 ? -0.215 5.362 -1.871 1.00 94.94 115 TYR A O 1
ATOM 916 N N . ARG A 1 116 ? -0.207 6.787 -3.602 1.00 95.25 116 ARG A N 1
ATOM 917 C CA . ARG A 1 116 ? -1.522 6.396 -4.121 1.00 95.25 116 ARG A CA 1
ATOM 918 C C . ARG A 1 116 ? -1.521 4.959 -4.623 1.00 95.25 116 ARG A C 1
ATOM 920 O O . ARG A 1 116 ? -2.406 4.187 -4.265 1.00 95.25 116 ARG A O 1
ATOM 927 N N . ALA A 1 117 ? -0.504 4.566 -5.387 1.00 93.81 117 ALA A N 1
ATOM 928 C CA . ALA A 1 117 ? -0.344 3.184 -5.828 1.00 93.81 117 ALA A CA 1
ATOM 929 C C . ALA A 1 117 ? -0.175 2.214 -4.644 1.00 93.81 117 ALA A C 1
ATOM 931 O O . ALA A 1 117 ? -0.850 1.187 -4.602 1.00 93.81 117 ALA A O 1
ATOM 932 N N . LEU A 1 118 ? 0.651 2.572 -3.655 1.00 95.12 118 LEU A N 1
ATOM 933 C CA . LEU A 1 118 ? 0.825 1.807 -2.414 1.00 95.12 118 LEU A CA 1
ATOM 934 C C . LEU A 1 118 ? -0.479 1.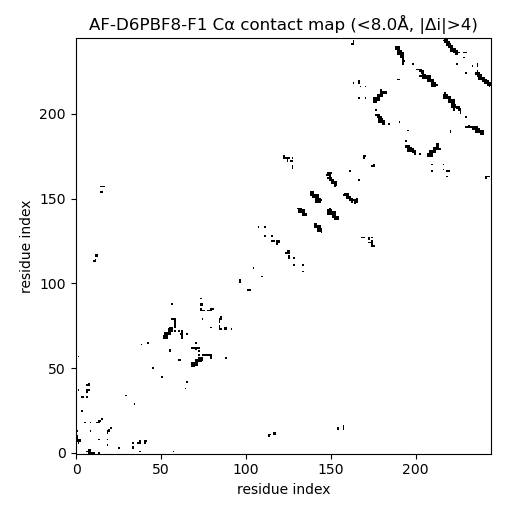684 -1.623 1.00 95.12 118 LEU A C 1
ATOM 936 O O . LEU A 1 118 ? -0.810 0.609 -1.138 1.00 95.12 118 LEU A O 1
ATOM 940 N N . SER A 1 119 ? -1.243 2.768 -1.531 1.00 96.62 119 SER A N 1
ATOM 941 C CA . SER A 1 119 ? -2.533 2.781 -0.853 1.00 96.62 119 SER A CA 1
ATOM 942 C C . SER A 1 119 ? -3.548 1.876 -1.546 1.00 96.62 119 SER A C 1
ATOM 944 O O . SER A 1 119 ? -4.183 1.060 -0.888 1.00 96.62 119 SER A O 1
ATOM 946 N N . ARG A 1 120 ? -3.655 1.937 -2.879 1.00 95.38 120 ARG A N 1
ATOM 947 C CA . ARG A 1 120 ? -4.510 1.013 -3.643 1.00 95.38 120 ARG A CA 1
ATOM 948 C C . ARG A 1 120 ? -4.076 -0.440 -3.468 1.00 95.38 120 ARG A C 1
ATOM 950 O O . ARG A 1 120 ? -4.928 -1.315 -3.389 1.00 95.38 120 ARG A O 1
ATOM 957 N N . PHE A 1 121 ? -2.773 -0.697 -3.380 1.00 93.38 121 PHE A N 1
ATO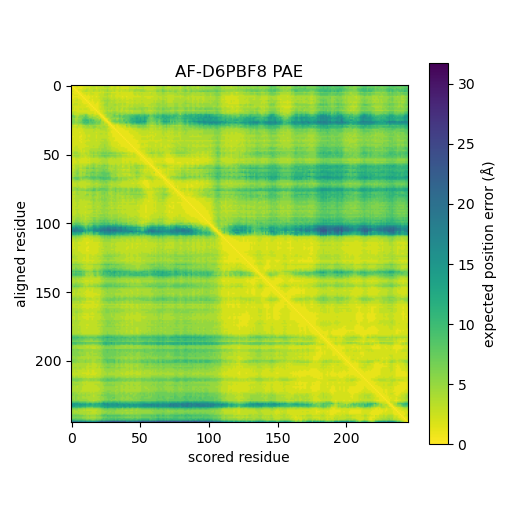M 958 C CA . PHE A 1 121 ? -2.253 -2.041 -3.138 1.00 93.38 121 PHE A CA 1
ATOM 959 C C . PHE A 1 121 ? -2.598 -2.564 -1.734 1.00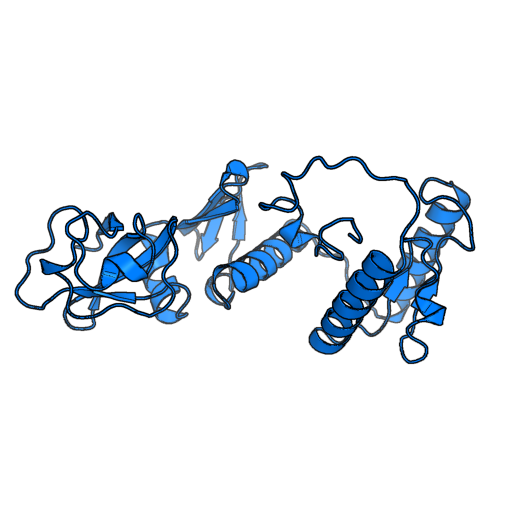 93.38 121 PHE A C 1
ATOM 961 O O . PHE A 1 121 ? -3.020 -3.708 -1.602 1.00 93.38 121 PHE A O 1
ATOM 968 N N . GLN A 1 122 ? -2.443 -1.738 -0.695 1.00 92.75 122 GLN A N 1
ATOM 969 C CA . GLN A 1 122 ? -2.661 -2.145 0.701 1.00 92.75 122 GLN A CA 1
ATOM 970 C C . GLN A 1 122 ? -4.139 -2.160 1.096 1.00 92.75 122 GLN A C 1
ATOM 972 O O . GLN A 1 122 ? -4.575 -3.049 1.821 1.00 92.75 122 GLN A O 1
ATOM 977 N N . TYR A 1 123 ? -4.899 -1.178 0.619 1.00 94.81 123 TYR A N 1
ATOM 978 C CA . TYR A 1 123 ? -6.231 -0.848 1.125 1.00 94.81 123 TYR A CA 1
ATOM 979 C C . TYR A 1 123 ? -7.316 -0.860 0.042 1.00 94.81 123 TYR A C 1
ATOM 981 O O . TYR A 1 123 ? -8.492 -0.712 0.347 1.00 94.81 123 TYR A O 1
ATOM 989 N N . GLY A 1 124 ? -6.951 -0.988 -1.237 1.00 94.81 124 GLY A N 1
ATOM 990 C CA . GLY A 1 124 ? -7.900 -0.924 -2.356 1.00 94.81 124 GLY A CA 1
ATOM 991 C C . GLY A 1 124 ? -8.382 0.487 -2.715 1.00 94.81 124 GLY A C 1
ATOM 992 O O . GLY A 1 124 ? -9.059 0.657 -3.723 1.00 94.81 124 GLY A O 1
ATOM 993 N N . VAL A 1 125 ? -8.004 1.508 -1.943 1.00 96.12 125 VAL A N 1
ATOM 994 C CA . VAL A 1 125 ? -8.438 2.900 -2.124 1.00 96.12 125 VAL A CA 1
ATOM 995 C C . VAL A 1 125 ? -7.300 3.867 -1.816 1.00 96.12 125 VAL A C 1
ATOM 997 O O . VAL A 1 125 ? -6.395 3.549 -1.049 1.00 96.12 125 VAL A O 1
ATOM 1000 N N . ASP A 1 126 ? -7.323 5.051 -2.419 1.00 97.25 126 ASP A N 1
ATOM 1001 C CA . ASP A 1 126 ? -6.343 6.122 -2.213 1.00 97.25 126 ASP A CA 1
ATOM 1002 C C . ASP A 1 126 ? -6.971 7.515 -2.046 1.00 97.25 126 ASP A C 1
ATOM 1004 O O . ASP A 1 126 ? -6.251 8.508 -1.978 1.00 97.25 126 ASP A O 1
ATOM 1008 N N . THR A 1 127 ? -8.297 7.621 -1.952 1.00 97.31 127 THR A N 1
ATOM 1009 C CA . THR A 1 127 ? -9.011 8.905 -1.812 1.00 97.31 127 THR A CA 1
ATOM 1010 C C . THR A 1 127 ? -8.645 9.651 -0.524 1.00 97.31 127 THR A C 1
ATOM 1012 O O . THR A 1 127 ? -8.629 10.880 -0.504 1.00 97.31 127 THR A O 1
ATOM 1015 N N . TRP A 1 128 ? -8.201 8.958 0.533 1.00 97.31 128 TRP A N 1
ATOM 1016 C CA . TRP A 1 128 ? -7.668 9.610 1.741 1.00 97.31 128 TRP A CA 1
ATOM 1017 C C . TRP A 1 128 ? -6.398 10.447 1.483 1.00 97.31 128 TRP A C 1
ATOM 1019 O O . TRP A 1 128 ? -6.046 11.296 2.306 1.00 97.31 128 TRP A O 1
ATOM 1029 N N . LEU A 1 129 ? -5.728 10.243 0.340 1.00 96.88 129 LEU A N 1
ATOM 1030 C CA . LEU A 1 129 ? -4.567 11.014 -0.116 1.00 96.88 129 LEU A CA 1
ATOM 1031 C C . LEU A 1 129 ? -4.934 12.275 -0.916 1.00 96.88 129 LEU A C 1
ATOM 1033 O O . LEU A 1 129 ? -4.045 12.993 -1.381 1.00 96.88 129 LEU A O 1
ATOM 1037 N N . GLU A 1 130 ? -6.220 12.570 -1.103 1.00 94.94 130 GLU A N 1
ATOM 1038 C CA . GLU A 1 130 ? -6.664 13.826 -1.713 1.00 94.94 130 GLU A CA 1
ATOM 1039 C C . GLU A 1 130 ? -6.248 15.036 -0.874 1.00 94.94 130 GLU A C 1
ATOM 1041 O O . GLU A 1 130 ? -6.394 15.047 0.354 1.00 94.94 130 GLU A O 1
ATOM 1046 N N . ASP A 1 131 ? -5.706 16.046 -1.560 1.00 92.94 131 ASP A N 1
ATOM 1047 C CA . ASP A 1 131 ? -5.168 17.286 -0.988 1.00 92.94 131 ASP A CA 1
ATOM 1048 C C . ASP A 1 131 ? -4.089 17.092 0.087 1.00 92.94 131 ASP A C 1
ATOM 1050 O O . ASP A 1 131 ? -3.864 17.952 0.945 1.00 92.94 131 ASP A O 1
ATOM 1054 N N . VAL A 1 132 ? -3.377 15.964 0.032 1.00 95.06 132 VAL A N 1
ATOM 1055 C CA . VAL A 1 132 ? -2.262 15.686 0.935 1.00 95.06 132 VAL A CA 1
ATOM 1056 C C . VAL A 1 132 ? -0.984 16.366 0.460 1.00 95.06 132 VAL A C 1
ATOM 1058 O O . VAL A 1 132 ? -0.537 16.219 -0.679 1.00 95.06 132 VAL A O 1
ATOM 1061 N N . ARG A 1 133 ? -0.332 17.062 1.391 1.00 93.50 133 ARG A N 1
ATOM 1062 C CA . ARG A 1 133 ? 1.029 17.572 1.242 1.00 93.50 133 ARG A CA 1
ATOM 1063 C C . ARG A 1 133 ? 2.025 16.587 1.834 1.00 93.50 133 ARG A C 1
ATOM 1065 O O . ARG A 1 133 ? 1.827 16.056 2.926 1.00 93.50 133 ARG A O 1
ATOM 1072 N N . ILE A 1 134 ? 3.116 16.371 1.109 1.00 93.38 134 ILE A N 1
ATOM 1073 C CA . ILE A 1 134 ? 4.245 15.564 1.566 1.00 93.38 134 ILE A CA 1
ATOM 1074 C C . ILE A 1 134 ? 5.304 16.497 2.142 1.00 93.38 134 ILE A C 1
ATOM 1076 O O . ILE A 1 134 ? 5.749 17.421 1.464 1.00 93.38 134 ILE A O 1
ATOM 1080 N N . GLU A 1 135 ? 5.741 16.212 3.365 1.00 90.88 135 GLU A N 1
ATOM 1081 C CA . GLU A 1 135 ? 6.785 16.961 4.058 1.00 90.88 135 GLU A CA 1
ATOM 1082 C C . GLU A 1 135 ? 7.836 16.049 4.697 1.00 90.88 135 GLU A C 1
ATOM 1084 O O . GLU A 1 135 ? 7.623 14.855 4.912 1.00 90.88 135 GLU A O 1
ATOM 1089 N N . GLY A 1 136 ? 8.963 16.639 5.089 1.00 87.56 136 GLY A N 1
ATOM 1090 C CA . GLY A 1 136 ? 10.015 15.966 5.841 1.00 87.56 136 GLY A CA 1
ATOM 1091 C C . GLY A 1 136 ? 11.237 15.672 4.985 1.00 87.56 136 GLY A C 1
ATOM 1092 O O . GLY A 1 136 ? 11.560 16.417 4.062 1.00 87.56 136 GLY A O 1
ATOM 1093 N N . ARG A 1 137 ? 11.961 14.613 5.345 1.00 85.12 137 ARG A N 1
ATOM 1094 C CA . ARG A 1 137 ? 13.184 14.177 4.668 1.00 85.12 137 ARG A CA 1
ATOM 1095 C C . ARG A 1 137 ? 13.097 12.679 4.391 1.00 85.12 137 ARG A C 1
ATOM 1097 O O . ARG A 1 137 ? 12.417 11.969 5.138 1.00 85.12 137 ARG A O 1
ATOM 1104 N N . PRO A 1 138 ? 13.768 12.188 3.340 1.00 84.62 138 PRO A N 1
ATOM 1105 C CA . PRO A 1 138 ? 13.794 10.761 3.086 1.00 84.62 138 PRO A CA 1
ATOM 1106 C C .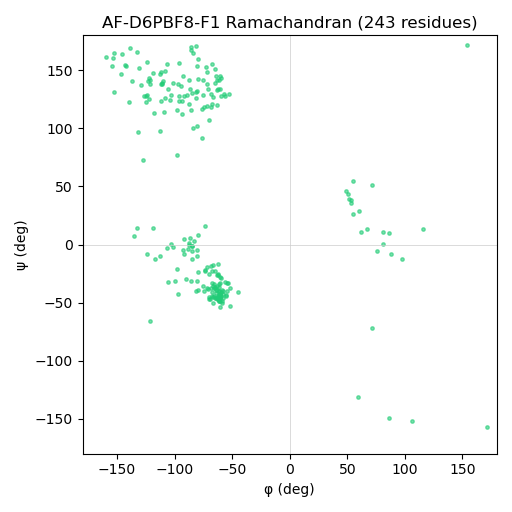 PRO A 1 138 ? 14.521 10.030 4.230 1.00 84.62 138 PRO A C 1
ATOM 1108 O O . PRO A 1 138 ? 15.397 10.620 4.864 1.00 84.62 138 PRO A O 1
ATOM 1111 N N . PRO A 1 139 ? 14.162 8.766 4.510 1.00 87.00 139 PRO A N 1
ATOM 1112 C CA . PRO A 1 139 ? 13.122 7.989 3.830 1.00 87.00 139 PRO A CA 1
ATOM 1113 C C . PRO A 1 139 ? 11.732 8.078 4.509 1.00 87.00 139 PRO A C 1
ATOM 1115 O O . PRO A 1 139 ? 10.750 7.585 3.961 1.00 87.00 139 PRO A O 1
ATOM 1118 N N . LYS A 1 140 ? 11.616 8.740 5.672 1.00 91.62 140 LYS A N 1
ATOM 1119 C CA . LYS A 1 140 ? 10.389 8.810 6.499 1.00 91.62 140 LYS A CA 1
ATOM 1120 C C . LYS A 1 140 ? 9.597 10.101 6.271 1.00 91.62 140 LYS A C 1
ATOM 1122 O O . LYS A 1 140 ? 9.619 11.028 7.085 1.00 91.62 140 LYS A O 1
ATOM 1127 N N . TRP A 1 141 ? 8.875 10.155 5.160 1.00 93.81 141 TRP A N 1
ATOM 1128 C CA . TRP A 1 141 ? 8.050 11.311 4.803 1.00 93.81 141 TRP A CA 1
ATOM 1129 C C . TRP A 1 141 ? 6.762 11.386 5.623 1.00 93.81 141 TRP A C 1
ATOM 1131 O O . TRP A 1 141 ? 6.112 10.373 5.875 1.00 93.81 141 TRP A O 1
ATOM 1141 N N . ARG A 1 142 ? 6.368 12.601 5.996 1.00 96.06 142 ARG A N 1
ATOM 1142 C CA . ARG A 1 142 ? 5.079 12.896 6.624 1.00 96.06 142 ARG A CA 1
ATOM 1143 C C . ARG A 1 142 ? 4.054 13.273 5.566 1.00 96.06 142 ARG A C 1
ATOM 1145 O O . ARG A 1 142 ? 4.382 13.948 4.592 1.00 96.06 142 ARG A O 1
ATOM 1152 N N . LEU A 1 143 ? 2.816 12.871 5.805 1.00 97.19 143 LEU A N 1
ATOM 1153 C CA . LEU A 1 143 ? 1.653 13.214 5.008 1.00 97.19 143 LEU A CA 1
ATOM 1154 C C . LEU A 1 143 ? 0.761 14.121 5.852 1.00 97.19 143 LEU A C 1
ATOM 1156 O O . LEU A 1 143 ? 0.373 13.755 6.967 1.00 97.19 143 LEU A O 1
ATOM 1160 N N . GLN A 1 144 ? 0.463 15.308 5.334 1.00 96.62 144 GLN A N 1
ATOM 1161 C CA . GLN A 1 144 ? -0.347 16.312 6.009 1.00 96.62 144 GLN A CA 1
ATOM 1162 C C . GLN A 1 144 ? -1.558 16.710 5.178 1.00 96.62 144 GLN A C 1
ATOM 1164 O O . GLN A 1 144 ? -1.445 16.913 3.972 1.00 96.62 144 GLN A O 1
ATOM 1169 N N . LYS A 1 145 ? -2.690 16.912 5.849 1.00 95.81 145 LYS A N 1
ATOM 1170 C CA . LYS A 1 145 ? -3.891 17.531 5.282 1.00 95.81 145 LYS A CA 1
ATOM 1171 C C . LYS A 1 145 ? -4.256 18.721 6.161 1.00 95.81 145 LYS A C 1
ATOM 1173 O O . LYS A 1 145 ? -4.281 18.589 7.381 1.00 95.81 145 LYS A O 1
ATOM 1178 N N . ASN A 1 146 ? -4.449 19.897 5.563 1.00 94.06 146 ASN A N 1
ATOM 1179 C CA . ASN A 1 146 ? -4.708 21.148 6.292 1.00 94.06 146 ASN A CA 1
ATOM 1180 C C . ASN A 1 146 ? -3.689 21.431 7.421 1.00 94.06 146 ASN A C 1
ATOM 1182 O O . ASN A 1 146 ? -4.065 21.804 8.527 1.00 94.06 146 ASN A O 1
ATOM 1186 N N . ASN A 1 147 ? -2.394 21.219 7.148 1.00 93.88 147 ASN A N 1
ATOM 1187 C CA . ASN A 1 147 ? -1.274 21.351 8.100 1.00 93.88 147 ASN A CA 1
ATOM 1188 C C . ASN A 1 147 ? -1.324 20.403 9.319 1.00 93.88 147 ASN A C 1
ATOM 1190 O O . ASN A 1 147 ? -0.530 20.546 10.247 1.00 93.88 147 ASN A O 1
ATOM 1194 N N . ILE A 1 148 ? -2.212 19.406 9.320 1.00 96.62 148 ILE A N 1
ATOM 1195 C CA . ILE A 1 148 ? -2.286 18.365 10.347 1.00 96.62 148 ILE A CA 1
ATOM 1196 C C . ILE A 1 148 ? -1.677 17.087 9.779 1.00 96.62 148 ILE A C 1
ATOM 1198 O O . ILE A 1 148 ? -2.050 16.637 8.695 1.00 96.62 148 ILE A O 1
ATOM 1202 N N . GLN A 1 149 ? -0.737 16.480 10.505 1.00 97.12 149 GLN A N 1
ATOM 1203 C CA . GLN A 1 149 ? -0.165 15.194 10.110 1.00 97.12 149 GLN A CA 1
ATOM 1204 C C . GLN A 1 149 ? -1.212 14.087 10.239 1.00 97.12 149 GLN A C 1
ATOM 1206 O O . GLN A 1 149 ? -1.670 13.779 11.341 1.00 97.12 149 GLN A O 1
ATOM 1211 N N . ILE A 1 150 ? -1.531 13.450 9.116 1.00 98.00 150 ILE A N 1
ATOM 1212 C CA . ILE A 1 150 ? -2.467 12.324 9.045 1.00 98.00 150 ILE A CA 1
ATOM 1213 C C . ILE A 1 150 ? -1.730 10.983 8.980 1.00 98.00 150 ILE A C 1
ATOM 1215 O O . ILE A 1 150 ? -2.193 9.992 9.532 1.00 98.00 150 ILE A O 1
ATOM 1219 N N . ALA A 1 151 ? -0.540 10.938 8.383 1.00 97.81 151 ALA A N 1
ATOM 1220 C CA . ALA A 1 151 ? 0.251 9.715 8.335 1.00 97.81 151 ALA A CA 1
ATOM 1221 C C . ALA A 1 151 ? 1.753 10.002 8.246 1.00 97.81 151 ALA A C 1
ATOM 1223 O O . ALA A 1 151 ? 2.183 11.113 7.929 1.00 97.81 151 ALA A O 1
ATOM 1224 N N . GLN A 1 152 ? 2.559 8.980 8.507 1.00 97.00 152 GLN A N 1
ATOM 1225 C CA . GLN A 1 152 ? 3.978 8.939 8.165 1.00 97.00 152 GLN A CA 1
ATOM 1226 C C . GLN A 1 152 ? 4.279 7.644 7.412 1.00 97.00 152 GLN A C 1
ATOM 1228 O O . GLN A 1 152 ? 3.800 6.580 7.794 1.00 97.00 152 GLN A O 1
ATOM 1233 N N . TRP A 1 153 ? 5.078 7.724 6.352 1.00 95.50 153 TRP A N 1
ATOM 1234 C CA . TRP A 1 153 ? 5.579 6.538 5.664 1.00 95.50 153 TRP A CA 1
ATOM 1235 C C . TRP A 1 153 ? 6.697 5.872 6.474 1.00 95.50 153 TRP A C 1
ATOM 1237 O O . TRP A 1 153 ? 7.670 6.533 6.856 1.00 95.50 153 TRP A O 1
ATOM 1247 N N . HIS A 1 154 ? 6.567 4.566 6.712 1.00 93.25 154 HIS A N 1
ATOM 1248 C CA . HIS A 1 154 ? 7.590 3.726 7.328 1.00 93.25 154 HIS A CA 1
ATOM 1249 C C . HIS A 1 154 ? 8.111 2.715 6.300 1.00 93.25 154 HIS A C 1
ATOM 1251 O O . HIS A 1 154 ? 7.474 1.675 6.130 1.00 93.25 154 HIS A O 1
ATOM 1257 N N . PRO A 1 155 ? 9.253 2.993 5.644 1.00 89.25 155 PRO A N 1
ATOM 1258 C CA . PRO A 1 155 ? 9.793 2.144 4.579 1.00 89.25 155 PRO A CA 1
ATOM 1259 C C . PRO A 1 155 ? 10.108 0.728 5.073 1.00 89.25 155 PRO A C 1
ATOM 1261 O O . PRO A 1 155 ? 9.652 -0.229 4.466 1.00 89.25 155 PRO A O 1
ATOM 1264 N N . ASP A 1 156 ? 10.756 0.595 6.235 1.00 88.06 156 ASP A N 1
ATOM 1265 C CA . ASP A 1 156 ? 11.158 -0.702 6.807 1.00 88.06 156 ASP A CA 1
ATOM 1266 C C . ASP A 1 156 ? 9.967 -1.637 7.082 1.00 88.06 156 ASP A C 1
ATOM 1268 O O . ASP A 1 156 ? 10.099 -2.854 7.092 1.00 88.06 156 ASP A O 1
ATOM 1272 N N . ALA A 1 157 ? 8.792 -1.057 7.337 1.00 88.56 157 ALA A N 1
ATOM 1273 C CA . ALA A 1 157 ? 7.556 -1.796 7.578 1.00 88.56 157 ALA A CA 1
ATOM 1274 C C . ALA A 1 157 ? 6.623 -1.797 6.357 1.00 88.56 157 ALA A C 1
ATOM 1276 O O . ALA A 1 157 ? 5.515 -2.320 6.454 1.00 88.56 157 ALA A O 1
ATOM 1277 N N . GLY A 1 158 ? 7.026 -1.153 5.256 1.00 91.38 158 GLY A N 1
ATOM 1278 C CA . GLY A 1 158 ? 6.240 -1.020 4.037 1.00 91.38 158 GLY A CA 1
ATOM 1279 C C . GLY A 1 158 ? 4.840 -0.450 4.255 1.00 91.38 158 GLY A C 1
ATOM 1280 O O . GLY A 1 158 ? 3.913 -0.908 3.599 1.00 91.38 158 GLY A O 1
ATOM 1281 N N . ARG A 1 159 ? 4.636 0.488 5.193 1.00 92.50 159 ARG A N 1
ATOM 1282 C CA . ARG A 1 159 ? 3.281 0.922 5.595 1.00 92.50 159 ARG A CA 1
ATOM 1283 C C . ARG A 1 159 ? 3.160 2.390 5.976 1.00 92.50 159 ARG A C 1
ATOM 1285 O O . ARG A 1 159 ? 4.133 3.056 6.344 1.00 92.50 159 ARG A O 1
ATOM 1292 N N . PHE A 1 160 ? 1.916 2.856 6.004 1.00 96.44 160 PHE A N 1
ATOM 1293 C CA . PHE A 1 160 ? 1.539 4.151 6.558 1.00 96.44 160 PHE A CA 1
ATOM 1294 C C . PHE A 1 160 ? 1.254 4.030 8.060 1.00 96.44 160 PHE A C 1
ATOM 1296 O O . PHE A 1 160 ? 0.371 3.294 8.480 1.00 96.44 160 PHE A O 1
ATOM 1303 N N . ALA A 1 161 ? 1.982 4.770 8.895 1.00 96.06 161 ALA A N 1
ATOM 1304 C CA . ALA A 1 161 ? 1.602 4.963 10.289 1.00 96.06 161 ALA A CA 1
ATOM 1305 C C . ALA A 1 161 ? 0.595 6.108 10.384 1.00 96.06 161 ALA A C 1
ATOM 1307 O O . ALA A 1 161 ? 0.973 7.282 10.354 1.00 96.06 161 ALA A O 1
ATOM 1308 N N . PHE A 1 162 ? -0.682 5.754 10.492 1.00 97.75 162 PHE A N 1
ATOM 1309 C CA . PHE A 1 162 ? -1.768 6.715 10.644 1.00 97.75 162 PHE A CA 1
ATOM 1310 C C . PHE A 1 162 ? -1.774 7.361 12.034 1.00 97.75 162 PHE A C 1
ATOM 1312 O O . PHE A 1 162 ? -1.578 6.706 13.065 1.00 97.75 162 PHE A O 1
ATOM 1319 N N . SER A 1 163 ? -2.011 8.670 12.064 1.00 97.19 163 SER A N 1
ATOM 1320 C CA . SER A 1 163 ? -2.227 9.424 13.296 1.00 97.19 163 SER A CA 1
ATOM 1321 C C . SER A 1 163 ? -3.688 9.322 13.748 1.00 97.19 163 SER A C 1
ATOM 1323 O O . SER A 1 163 ? -4.580 8.994 12.964 1.00 97.19 163 SER A O 1
ATOM 1325 N N . LYS A 1 164 ? -3.961 9.693 15.005 1.00 97.38 164 LYS A N 1
ATOM 1326 C CA . LYS A 1 164 ? -5.333 9.832 15.524 1.00 97.38 164 LYS A CA 1
ATOM 1327 C C . LYS A 1 164 ? -6.196 10.767 14.656 1.00 97.38 164 LYS A C 1
ATOM 1329 O O . LYS A 1 164 ? -7.391 10.533 14.517 1.00 97.38 164 LYS A O 1
ATOM 1334 N N . ALA A 1 165 ? -5.596 11.793 14.046 1.00 97.38 165 ALA A N 1
ATOM 1335 C CA . ALA A 1 165 ? -6.302 12.758 13.203 1.00 97.38 165 ALA A CA 1
ATOM 1336 C C . ALA A 1 165 ? -6.744 12.185 11.845 1.00 97.38 165 ALA A C 1
ATOM 1338 O O . ALA A 1 165 ? -7.634 12.747 11.216 1.00 97.38 165 ALA A O 1
ATOM 1339 N N . ALA A 1 166 ? -6.152 11.075 11.392 1.00 97.94 166 ALA A N 1
ATOM 1340 C CA . ALA A 1 166 ? -6.546 10.437 10.140 1.00 97.94 166 ALA A CA 1
ATOM 1341 C C . ALA A 1 166 ? -7.806 9.582 10.265 1.00 97.94 166 ALA A C 1
ATOM 1343 O O . ALA A 1 166 ? -8.471 9.364 9.260 1.00 97.94 166 ALA A O 1
ATOM 1344 N N . LEU A 1 167 ? -8.148 9.100 11.466 1.00 98.31 167 LEU A N 1
ATOM 1345 C CA . LEU A 1 167 ? -9.211 8.104 11.626 1.00 98.31 167 LEU A CA 1
ATOM 1346 C C . LEU A 1 167 ? -10.560 8.538 11.027 1.00 98.31 167 LEU A C 1
ATOM 1348 O O . LEU A 1 167 ? -11.152 7.724 10.323 1.00 98.31 167 LEU A O 1
ATOM 1352 N N . PRO A 1 168 ? -11.033 9.792 11.207 1.00 97.88 168 PRO A N 1
ATOM 1353 C CA . PRO A 1 168 ? -12.270 10.234 10.563 1.00 97.88 168 PRO A CA 1
ATOM 1354 C C . PRO A 1 168 ? -12.198 10.189 9.031 1.00 97.88 168 PRO A C 1
ATOM 1356 O O . PRO A 1 168 ? -13.146 9.744 8.396 1.00 97.88 168 PRO A O 1
ATOM 1359 N N . ILE A 1 169 ? -11.058 10.575 8.446 1.00 97.94 169 ILE A N 1
ATOM 1360 C CA . ILE A 1 169 ? -10.834 10.552 6.991 1.00 97.94 169 ILE A CA 1
ATOM 1361 C C . ILE A 1 169 ? -10.837 9.107 6.483 1.00 97.94 169 ILE A C 1
ATOM 1363 O O . ILE A 1 169 ? -11.448 8.803 5.463 1.00 97.94 169 ILE A O 1
ATOM 1367 N N . LEU A 1 170 ? -10.157 8.203 7.192 1.00 98.25 170 LEU A N 1
ATOM 1368 C CA . LEU A 1 170 ? -10.058 6.790 6.818 1.00 98.25 170 LEU A CA 1
ATOM 1369 C C . LEU A 1 170 ? -11.412 6.081 6.906 1.00 98.25 170 LEU A C 1
ATOM 1371 O O . LEU A 1 170 ? -11.698 5.235 6.064 1.00 98.25 170 LEU A O 1
ATOM 1375 N N . HIS A 1 171 ? -12.237 6.449 7.888 1.00 98.19 171 HIS A N 1
ATOM 1376 C CA . HIS A 1 171 ? -13.612 5.974 8.026 1.00 98.19 171 HIS A CA 1
ATOM 1377 C C . HIS A 1 171 ? -14.500 6.486 6.885 1.00 98.19 171 HIS A C 1
ATOM 1379 O O . HIS A 1 171 ? -15.129 5.695 6.191 1.00 98.19 171 HIS A O 1
ATOM 1385 N N . GLU A 1 172 ? -14.484 7.794 6.612 1.00 97.62 172 GLU A N 1
ATOM 1386 C CA . GLU A 1 172 ? -15.266 8.403 5.526 1.00 97.62 172 GLU A CA 1
ATOM 1387 C C . GLU A 1 172 ? -14.928 7.803 4.152 1.00 97.62 172 GLU A C 1
ATOM 1389 O O . GLU A 1 172 ? -15.810 7.525 3.341 1.00 97.62 172 GLU A O 1
ATOM 1394 N N . THR A 1 173 ? -13.643 7.546 3.909 1.00 97.50 173 THR A N 1
ATOM 1395 C CA . THR A 1 173 ? -13.139 6.984 2.647 1.00 97.50 173 THR A CA 1
ATOM 1396 C C . THR A 1 173 ? -13.193 5.459 2.580 1.00 97.50 173 THR A C 1
ATOM 1398 O O . THR A 1 173 ? -12.812 4.895 1.555 1.00 97.50 173 THR A O 1
ATOM 1401 N N . LYS A 1 174 ? -13.648 4.783 3.648 1.00 96.88 174 LYS A N 1
ATOM 1402 C CA . LYS A 1 174 ? -13.658 3.314 3.775 1.00 96.88 174 LYS A CA 1
ATOM 1403 C C . LYS A 1 174 ? -12.293 2.686 3.476 1.00 96.88 174 LYS A C 1
ATOM 1405 O O . LYS A 1 174 ? -12.198 1.652 2.821 1.00 96.88 174 LYS A O 1
ATOM 1410 N N . THR A 1 175 ? -11.228 3.346 3.933 1.00 97.44 175 THR A N 1
ATOM 1411 C CA . THR A 1 175 ? -9.846 2.918 3.675 1.00 97.44 175 THR A CA 1
ATOM 1412 C C . THR A 1 175 ? -9.458 1.704 4.501 1.00 97.44 175 THR A C 1
ATOM 1414 O O . THR A 1 175 ? -8.761 0.824 4.010 1.00 97.44 175 THR A O 1
ATOM 1417 N N . LEU A 1 176 ? -9.884 1.651 5.760 1.00 97.25 176 LEU A N 1
ATOM 1418 C CA . LEU A 1 176 ? -9.520 0.569 6.664 1.00 97.25 176 LEU A CA 1
ATOM 1419 C C . LEU A 1 176 ? -10.747 -0.282 7.004 1.00 97.25 176 LEU A C 1
ATOM 1421 O O . LEU A 1 176 ? -11.846 0.264 7.114 1.00 97.25 176 LEU A O 1
ATOM 1425 N N . P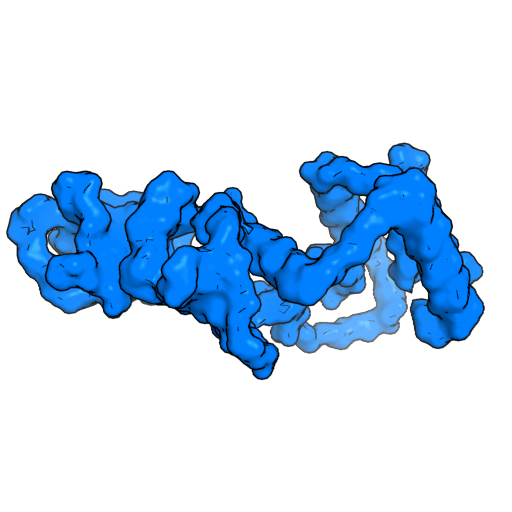RO A 1 177 ? -10.575 -1.598 7.209 1.00 96.81 177 PRO A N 1
ATOM 1426 C CA . PRO A 1 177 ? -11.636 -2.456 7.720 1.00 96.81 177 PRO A CA 1
ATOM 1427 C C . PRO A 1 177 ? -12.110 -2.002 9.109 1.00 96.81 177 PRO A C 1
ATOM 1429 O O . PRO A 1 177 ? -11.324 -1.557 9.950 1.00 96.81 177 PRO A O 1
ATOM 1432 N N . GLU A 1 178 ? -13.405 -2.164 9.359 1.00 98.12 178 GLU A N 1
ATOM 1433 C CA . GLU A 1 178 ? -14.071 -1.766 10.601 1.00 98.12 178 GLU A CA 1
ATOM 1434 C C . GLU A 1 178 ? -14.407 -2.982 11.457 1.00 98.12 178 GLU A C 1
ATOM 1436 O O . GLU A 1 178 ? -14.963 -3.952 10.958 1.00 98.12 178 GLU A O 1
ATOM 1441 N N . ILE A 1 179 ? -14.116 -2.925 12.754 1.00 98.25 179 ILE A N 1
ATOM 1442 C CA . ILE A 1 179 ? -14.591 -3.901 13.741 1.00 98.25 179 ILE A CA 1
ATOM 1443 C C . ILE A 1 179 ? -15.592 -3.224 14.674 1.00 98.25 179 ILE A C 1
ATOM 1445 O O . ILE A 1 179 ? -15.356 -2.099 15.109 1.00 98.25 179 ILE A O 1
ATOM 1449 N N . GLU A 1 180 ? -16.686 -3.903 15.007 1.00 98.38 180 GLU A N 1
ATOM 1450 C CA . GLU A 1 180 ? -17.732 -3.365 15.882 1.00 98.38 180 GLU A CA 1
ATOM 1451 C C . GLU A 1 180 ? -17.613 -4.001 17.266 1.00 98.38 180 GLU A C 1
ATOM 1453 O O . GLU A 1 180 ? -17.658 -5.227 17.406 1.00 98.38 180 GLU A O 1
ATOM 1458 N N . LEU A 1 181 ? -17.490 -3.178 18.304 1.00 98.19 181 LEU A N 1
ATOM 1459 C CA . LEU A 1 181 ? -17.578 -3.628 19.689 1.00 98.19 181 LEU A CA 1
ATOM 1460 C C . LEU A 1 181 ? -19.036 -3.789 20.110 1.00 98.19 181 LEU A C 1
ATOM 1462 O O . LEU A 1 181 ? -19.926 -3.094 19.622 1.00 98.19 181 LEU A O 1
ATOM 1466 N N . ARG A 1 182 ? -19.295 -4.664 21.082 1.00 97.62 182 ARG A N 1
ATOM 1467 C CA . ARG A 1 182 ? -20.630 -4.746 21.685 1.00 97.62 182 ARG A CA 1
ATOM 1468 C C . ARG A 1 182 ? -20.987 -3.439 22.403 1.00 97.62 182 ARG A C 1
ATOM 1470 O O . ARG A 1 182 ? -20.129 -2.797 23.010 1.00 97.62 182 ARG A O 1
ATOM 1477 N N . ALA A 1 183 ? -22.265 -3.069 22.365 1.00 96.12 183 ALA A N 1
ATOM 1478 C CA . ALA A 1 183 ? -22.774 -1.804 22.900 1.00 96.12 183 ALA A CA 1
ATOM 1479 C C . ALA A 1 183 ? -22.591 -1.635 24.422 1.00 96.12 183 ALA A C 1
ATOM 1481 O O . ALA A 1 183 ? -22.524 -0.511 24.909 1.00 96.12 183 ALA A O 1
ATOM 1482 N N . ASP A 1 184 ? -22.524 -2.745 25.160 1.00 95.38 184 ASP A N 1
ATOM 1483 C CA . ASP A 1 184 ? -22.442 -2.815 26.624 1.00 95.38 184 ASP A CA 1
ATOM 1484 C C . ASP A 1 184 ? -21.014 -2.677 27.180 1.00 95.38 184 ASP A C 1
ATOM 1486 O O . ASP A 1 184 ? -20.824 -2.642 28.396 1.00 95.38 184 ASP A O 1
ATOM 1490 N N . ILE A 1 185 ? -20.000 -2.620 26.313 1.00 95.44 185 ILE A N 1
ATOM 1491 C CA . ILE A 1 185 ? -18.593 -2.640 26.715 1.00 95.44 185 ILE A CA 1
ATOM 1492 C C . ILE A 1 185 ? -18.035 -1.225 26.872 1.00 95.44 185 ILE A C 1
ATOM 1494 O O . ILE A 1 185 ? -17.984 -0.455 25.918 1.00 95.44 185 ILE A O 1
ATOM 1498 N N . ASP A 1 186 ? -17.495 -0.911 28.049 1.00 94.38 186 ASP A N 1
ATOM 1499 C CA . ASP A 1 186 ? -16.564 0.211 28.200 1.00 94.38 186 ASP A CA 1
ATOM 1500 C C . ASP A 1 186 ? -15.166 -0.233 27.739 1.00 94.38 186 ASP A C 1
ATOM 1502 O O . ASP A 1 186 ? -14.471 -0.987 28.429 1.00 94.38 186 ASP A O 1
ATOM 1506 N N . TRP A 1 187 ? -14.775 0.161 26.525 1.00 95.88 187 TRP A N 1
ATOM 1507 C CA . TRP A 1 187 ? -13.575 -0.369 25.883 1.00 95.88 187 TRP A CA 1
ATOM 1508 C C . TRP A 1 187 ? -12.282 0.106 26.555 1.00 95.88 187 TRP A C 1
ATOM 1510 O O . TRP A 1 187 ? -11.803 1.227 26.362 1.00 95.88 187 TRP A O 1
ATOM 1520 N N . ARG A 1 188 ? -11.637 -0.820 27.270 1.00 91.56 188 ARG A N 1
ATOM 1521 C CA . ARG A 1 188 ? -10.326 -0.631 27.898 1.00 91.56 188 ARG A CA 1
ATOM 1522 C C . ARG A 1 188 ? -9.364 -1.724 27.438 1.00 91.56 188 ARG A C 1
ATOM 1524 O O . ARG A 1 188 ? -9.657 -2.906 27.558 1.00 91.56 188 ARG A O 1
ATOM 1531 N N . GLY A 1 189 ? -8.192 -1.326 26.951 1.00 94.12 189 GLY A N 1
ATOM 1532 C CA . GLY A 1 189 ? -7.142 -2.259 26.533 1.00 94.12 189 GLY A CA 1
ATOM 1533 C C . GLY A 1 189 ? -7.273 -2.758 25.092 1.00 94.12 189 GLY A C 1
ATOM 1534 O O . GLY A 1 189 ? -7.696 -2.013 24.208 1.00 94.12 189 GLY A O 1
ATOM 1535 N N . ASP A 1 190 ? -6.817 -3.987 24.866 1.00 97.31 190 ASP A N 1
ATOM 1536 C CA . ASP A 1 190 ? -6.722 -4.635 23.555 1.00 97.31 190 ASP A CA 1
ATOM 1537 C C . ASP A 1 190 ? -8.043 -5.317 23.142 1.00 97.31 190 ASP A C 1
ATOM 1539 O O . ASP A 1 190 ? -8.981 -5.421 23.931 1.00 97.31 190 ASP A O 1
ATOM 1543 N N . ILE A 1 191 ? -8.127 -5.760 21.886 1.00 97.69 191 ILE A N 1
ATOM 1544 C CA . ILE A 1 191 ? -9.320 -6.391 21.315 1.00 97.69 191 ILE A CA 1
ATOM 1545 C C . ILE A 1 191 ? -9.254 -7.909 21.478 1.00 97.69 191 ILE A C 1
ATOM 1547 O O . ILE A 1 191 ? -8.292 -8.552 21.047 1.00 97.69 191 ILE A O 1
ATOM 1551 N N . PHE A 1 192 ? -10.320 -8.468 22.044 1.00 96.81 192 PHE A N 1
ATOM 1552 C CA . PHE A 1 192 ? -10.553 -9.901 22.215 1.00 96.81 192 PHE A CA 1
ATOM 1553 C C . PHE A 1 192 ? -11.890 -10.282 21.575 1.00 96.81 192 PHE A C 1
ATOM 1555 O O . PHE A 1 192 ? -12.783 -9.442 21.457 1.00 96.81 192 PHE A O 1
ATOM 1562 N N . SER A 1 193 ? -12.052 -11.554 21.210 1.00 95.00 193 SER A N 1
ATOM 1563 C CA . SER A 1 193 ? -13.292 -12.076 20.611 1.00 95.00 193 SER A CA 1
ATOM 1564 C C . SER A 1 193 ? -14.534 -11.783 21.460 1.00 95.00 193 SER A C 1
ATOM 1566 O O . SER A 1 193 ? -15.603 -11.508 20.928 1.00 95.00 193 SER A O 1
ATOM 1568 N N . THR A 1 194 ? -14.387 -11.759 22.785 1.00 94.38 194 THR A N 1
ATOM 1569 C CA . THR A 1 194 ? -15.485 -11.563 23.741 1.00 94.38 194 THR A CA 1
ATOM 1570 C C . THR A 1 194 ? -16.115 -10.172 23.717 1.00 94.38 194 THR A C 1
ATOM 1572 O O . THR A 1 194 ? -17.258 -10.038 24.150 1.00 94.38 194 THR A O 1
ATOM 1575 N N . ILE A 1 195 ? -15.405 -9.145 23.237 1.00 96.06 195 ILE A N 1
ATOM 1576 C CA . ILE A 1 195 ? -15.906 -7.760 23.204 1.00 96.06 195 ILE A CA 1
ATOM 1577 C C . ILE A 1 195 ? -16.399 -7.329 21.819 1.00 96.06 195 ILE A C 1
ATOM 1579 O O . ILE A 1 195 ? -16.871 -6.203 21.668 1.00 96.06 195 ILE A O 1
ATOM 1583 N N . LEU A 1 196 ? -16.291 -8.205 20.818 1.00 96.44 196 LEU A N 1
ATOM 1584 C CA . LEU A 1 196 ? -16.721 -7.938 19.450 1.00 96.44 196 LEU A CA 1
ATOM 1585 C C . LEU A 1 196 ? -18.197 -8.294 19.252 1.00 96.44 196 LEU A C 1
ATOM 1587 O O . LEU A 1 196 ? -18.692 -9.295 19.763 1.00 96.44 196 LEU A O 1
ATOM 1591 N N . SER A 1 197 ? -18.881 -7.457 18.482 1.00 96.69 197 SER A N 1
ATOM 1592 C CA . SER A 1 197 ? -20.203 -7.711 17.909 1.00 96.69 197 SER A CA 1
ATOM 1593 C C . SER A 1 197 ? -20.072 -8.210 16.468 1.00 96.69 197 SER A C 1
ATOM 1595 O O . SER A 1 197 ? -20.734 -9.168 16.073 1.00 96.69 197 SER A O 1
ATOM 1597 N N . SER A 1 198 ? -19.176 -7.600 15.685 1.00 96.81 198 SER A N 1
ATOM 1598 C CA . SER A 1 198 ? -18.887 -8.018 14.313 1.00 96.81 198 SER A CA 1
ATOM 1599 C C . SER A 1 198 ? -17.466 -7.646 13.884 1.00 96.81 198 SER A C 1
ATOM 1601 O O . SER A 1 198 ? -16.804 -6.795 14.481 1.00 96.81 198 SER A O 1
ATOM 1603 N N . TYR A 1 199 ? -16.985 -8.322 12.843 1.00 97.12 199 TYR A N 1
ATOM 1604 C CA . TYR A 1 199 ? -15.703 -8.067 12.192 1.00 97.12 199 TYR A CA 1
ATOM 1605 C C . TYR A 1 199 ? -15.765 -8.552 10.729 1.00 97.12 199 TYR A C 1
ATOM 1607 O O . TYR A 1 199 ? -16.539 -9.463 10.419 1.00 97.12 199 TYR A O 1
ATOM 1615 N N . PRO A 1 200 ? -14.974 -7.971 9.813 1.00 95.19 200 PRO A N 1
ATOM 1616 C CA . PRO A 1 200 ? -14.987 -8.328 8.403 1.00 95.19 200 PRO A CA 1
ATOM 1617 C C . PRO A 1 200 ? -14.192 -9.603 8.129 1.00 95.19 200 PRO A C 1
ATOM 1619 O O . PRO A 1 200 ? -13.300 -10.013 8.878 1.00 95.19 200 PRO A O 1
ATOM 1622 N N . THR A 1 201 ? -14.488 -10.220 6.990 1.00 93.44 201 THR A N 1
ATOM 1623 C CA . THR A 1 201 ? -13.690 -11.323 6.458 1.00 93.44 201 THR A CA 1
ATOM 1624 C C . THR A 1 201 ? -12.350 -10.834 5.920 1.00 93.44 201 THR A C 1
ATOM 1626 O O . THR A 1 201 ? -12.266 -9.740 5.369 1.00 93.44 201 THR A O 1
ATOM 1629 N N . GLY A 1 202 ? -11.314 -11.671 6.008 1.00 91.50 202 GLY A N 1
ATOM 1630 C CA . GLY A 1 202 ? -10.039 -11.414 5.328 1.00 91.50 202 GLY A CA 1
ATOM 1631 C C . GLY A 1 202 ? -9.034 -10.543 6.086 1.00 91.50 202 GLY A C 1
ATOM 1632 O O . GLY A 1 202 ? -8.018 -10.190 5.496 1.00 91.50 202 GLY A O 1
ATOM 1633 N N . ILE A 1 203 ? -9.270 -10.247 7.371 1.00 94.94 203 ILE A N 1
ATOM 1634 C CA . ILE A 1 203 ? -8.292 -9.563 8.236 1.00 94.94 203 ILE A CA 1
ATOM 1635 C C . ILE A 1 203 ? -6.973 -10.345 8.270 1.00 94.94 203 ILE A C 1
ATOM 1637 O O . ILE A 1 203 ? -6.941 -11.543 8.579 1.00 94.94 203 ILE A O 1
ATOM 1641 N N . ARG A 1 204 ? -5.868 -9.655 7.996 1.00 94.69 204 ARG A N 1
ATOM 1642 C CA . ARG A 1 204 ? -4.509 -10.190 8.067 1.00 94.69 204 ARG A CA 1
ATOM 1643 C C . ARG A 1 204 ? -3.777 -9.641 9.283 1.00 94.69 204 ARG A C 1
ATOM 1645 O O . ARG A 1 204 ? -4.069 -8.562 9.794 1.00 94.69 204 ARG A O 1
ATOM 1652 N N . VAL A 1 205 ? -2.783 -10.394 9.747 1.00 95.75 205 VAL A N 1
ATOM 1653 C CA . VAL A 1 205 ? -1.880 -9.921 10.802 1.00 95.75 205 VAL A CA 1
ATOM 1654 C C . VAL A 1 205 ? -1.178 -8.654 10.316 1.00 95.75 205 VAL A C 1
ATOM 1656 O O . VAL A 1 205 ? -0.576 -8.648 9.247 1.00 95.75 205 VAL A O 1
ATOM 1659 N N . GLY A 1 206 ? -1.233 -7.597 11.123 1.00 94.56 206 GLY A N 1
ATOM 1660 C CA . GLY A 1 206 ? -0.636 -6.303 10.808 1.00 94.56 206 GLY A CA 1
ATOM 1661 C C . GLY A 1 206 ? -1.599 -5.269 10.227 1.00 94.56 206 GLY A C 1
ATOM 1662 O O . GLY A 1 206 ? -1.224 -4.094 10.235 1.00 94.56 206 GLY A O 1
ATOM 1663 N N . ASP A 1 207 ? -2.811 -5.659 9.814 1.00 95.69 207 ASP A N 1
ATOM 1664 C CA . ASP A 1 207 ? -3.821 -4.725 9.305 1.00 95.69 207 ASP A CA 1
ATOM 1665 C C . ASP A 1 207 ? -4.193 -3.690 10.373 1.00 95.69 207 ASP A C 1
ATOM 1667 O O . ASP A 1 207 ? -4.427 -4.025 11.541 1.00 95.69 207 ASP A O 1
ATOM 1671 N N . ASP A 1 208 ? -4.250 -2.421 9.972 1.00 97.31 208 ASP A N 1
ATOM 1672 C CA . ASP A 1 208 ? -4.824 -1.355 10.788 1.00 97.31 208 ASP A CA 1
ATOM 1673 C C . ASP A 1 208 ? -6.355 -1.388 10.656 1.00 97.31 208 ASP A C 1
ATOM 1675 O O . ASP A 1 208 ? -6.900 -1.487 9.559 1.00 97.31 208 ASP A O 1
ATOM 1679 N N . LEU A 1 209 ? -7.047 -1.325 11.793 1.00 98.25 209 LEU A N 1
ATOM 1680 C CA . LEU A 1 209 ? -8.492 -1.496 11.918 1.00 98.25 209 LEU A CA 1
ATOM 1681 C C . LEU A 1 209 ? -9.114 -0.244 12.537 1.00 98.25 209 LEU A C 1
ATOM 1683 O O . LEU A 1 209 ? -8.567 0.321 13.493 1.00 98.25 209 LEU A O 1
ATOM 1687 N N . LEU A 1 210 ? -10.291 0.143 12.054 1.00 98.62 210 LEU A N 1
ATOM 1688 C CA . LEU A 1 210 ? -11.143 1.131 12.712 1.00 98.62 210 LEU A CA 1
ATOM 1689 C C . LEU A 1 210 ? -11.991 0.433 13.771 1.00 98.62 210 LEU A C 1
ATOM 1691 O O . LEU A 1 210 ? -12.611 -0.593 13.503 1.00 98.62 210 LEU A O 1
ATOM 1695 N N . VAL A 1 211 ? -12.001 0.982 14.985 1.00 98.56 211 VAL A N 1
ATOM 1696 C CA . VAL A 1 211 ? -12.803 0.447 16.088 1.00 98.56 211 VAL A CA 1
ATOM 1697 C C . VAL A 1 211 ? -14.080 1.259 16.186 1.00 98.56 211 VAL A C 1
ATOM 1699 O O . VAL A 1 211 ? -14.039 2.460 16.477 1.00 98.56 211 VAL A O 1
ATOM 1702 N N . MET A 1 212 ? -15.192 0.581 15.940 1.00 98.50 212 MET A N 1
ATOM 1703 C CA . MET A 1 212 ? -16.541 1.117 15.924 1.00 98.50 212 MET A CA 1
ATOM 1704 C C . MET A 1 212 ? -17.314 0.628 17.152 1.00 98.50 212 MET A C 1
ATOM 1706 O O . MET A 1 212 ? -17.056 -0.456 17.679 1.00 98.50 212 MET A O 1
ATOM 1710 N N . GLN A 1 213 ? -18.246 1.438 17.641 1.00 97.88 213 GLN A N 1
ATOM 1711 C CA . GLN A 1 213 ? -19.208 1.032 18.658 1.00 97.88 213 GLN A CA 1
ATOM 1712 C C . GLN A 1 213 ? -20.482 1.861 18.532 1.00 97.88 213 GLN A C 1
ATOM 1714 O O . GLN A 1 213 ? -20.428 3.093 18.467 1.00 97.88 213 GLN A O 1
ATOM 1719 N N . ASN A 1 214 ? -21.636 1.195 18.526 1.00 96.25 214 ASN A N 1
ATOM 1720 C CA . ASN A 1 214 ? -22.934 1.818 18.266 1.00 96.25 214 ASN A CA 1
ATOM 1721 C C . ASN A 1 214 ? -22.926 2.616 16.949 1.00 96.25 214 ASN A C 1
ATOM 1723 O O . ASN A 1 214 ? -23.470 3.722 16.879 1.00 96.25 214 ASN A O 1
ATOM 1727 N N . GLY A 1 215 ? -22.237 2.089 15.929 1.00 94.94 215 GLY A N 1
ATOM 1728 C CA . GLY A 1 215 ? -22.069 2.745 14.629 1.00 94.94 215 GLY A CA 1
ATOM 1729 C C . GLY A 1 215 ? -21.227 4.027 14.656 1.00 94.94 215 GLY A C 1
ATOM 1730 O O . GLY A 1 215 ? -21.248 4.796 13.696 1.00 94.94 215 GLY A O 1
ATOM 1731 N N . LYS A 1 216 ? -20.501 4.301 15.748 1.00 97.12 216 LYS A N 1
ATOM 1732 C CA . LYS A 1 216 ? -19.597 5.452 15.866 1.00 97.12 216 LYS A CA 1
ATOM 1733 C C . LYS A 1 216 ? -18.151 4.996 15.903 1.00 97.12 216 LYS A C 1
ATOM 1735 O O . LYS A 1 216 ? -17.805 4.068 16.624 1.00 97.12 216 LYS A O 1
ATOM 1740 N N . LEU A 1 217 ? -17.297 5.725 15.198 1.00 98.31 217 LEU A N 1
ATOM 1741 C CA . LEU A 1 217 ? -15.855 5.562 15.289 1.00 98.31 217 LEU A CA 1
ATOM 1742 C C . LEU A 1 217 ? -15.361 6.003 16.671 1.00 98.31 217 LEU A C 1
ATOM 1744 O O . LEU A 1 217 ? -15.519 7.165 17.046 1.00 98.31 217 LEU A O 1
ATOM 1748 N N . ILE A 1 218 ? -14.727 5.090 17.407 1.00 97.88 218 ILE A N 1
ATOM 1749 C CA . ILE A 1 218 ? -14.191 5.350 18.752 1.00 97.88 218 ILE A CA 1
ATOM 1750 C C . ILE A 1 218 ? -12.669 5.197 18.840 1.00 97.88 218 ILE A C 1
ATOM 1752 O O . ILE A 1 218 ? -12.060 5.641 19.816 1.00 97.88 218 ILE A O 1
ATOM 1756 N N . GLY A 1 219 ? -12.015 4.623 17.828 1.00 98.19 219 GLY A N 1
ATOM 1757 C CA . GLY A 1 219 ? -10.561 4.499 17.821 1.00 98.19 219 GLY A CA 1
ATOM 1758 C C . GLY A 1 219 ? -10.003 3.643 16.693 1.00 98.19 219 GLY A C 1
ATOM 1759 O O . GLY A 1 219 ? -10.623 3.467 15.650 1.00 98.19 219 GLY A O 1
ATOM 1760 N N . SER A 1 220 ? -8.796 3.127 16.911 1.00 98.38 220 SER A N 1
ATOM 1761 C CA . SER A 1 220 ? -8.127 2.197 16.000 1.00 98.38 220 SER A CA 1
ATOM 1762 C C . SER A 1 220 ? -7.344 1.136 16.762 1.00 98.38 220 SER A C 1
ATOM 1764 O O . SER A 1 220 ? -6.884 1.353 17.890 1.00 98.38 220 SER A O 1
ATOM 1766 N N . ALA A 1 221 ? -7.165 -0.007 16.117 1.00 98.25 221 ALA A N 1
ATOM 1767 C CA . ALA A 1 221 ? -6.367 -1.119 16.601 1.00 98.25 221 ALA A CA 1
ATOM 1768 C C . ALA A 1 221 ? -5.556 -1.711 15.445 1.00 98.25 221 ALA A C 1
ATOM 1770 O O . ALA A 1 221 ? -5.791 -1.387 14.287 1.00 98.25 221 ALA A O 1
ATOM 1771 N N . ARG A 1 222 ? -4.602 -2.584 15.756 1.00 97.62 222 ARG A N 1
ATOM 1772 C CA . ARG A 1 222 ? -3.837 -3.334 14.761 1.00 97.62 222 ARG A CA 1
ATOM 1773 C C . ARG A 1 222 ? -3.995 -4.822 14.986 1.00 97.62 222 ARG A C 1
ATOM 1775 O O . ARG A 1 222 ? -3.705 -5.293 16.088 1.00 97.62 222 ARG A O 1
ATOM 1782 N N . ALA A 1 223 ? -4.415 -5.545 13.957 1.00 97.75 223 ALA A N 1
ATOM 1783 C CA . ALA A 1 223 ? -4.582 -6.987 14.006 1.00 97.75 223 ALA A CA 1
ATOM 1784 C C . ALA A 1 223 ?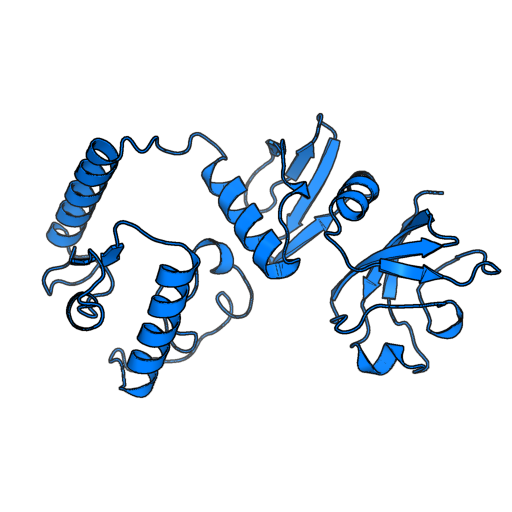 -3.267 -7.679 14.395 1.00 97.75 223 ALA A C 1
ATOM 1786 O O . ALA A 1 223 ? -2.207 -7.424 13.821 1.00 97.75 223 ALA A O 1
ATOM 1787 N N . THR A 1 224 ? -3.341 -8.563 15.385 1.00 97.38 224 THR A N 1
ATOM 1788 C CA . THR A 1 224 ? -2.235 -9.428 15.816 1.00 97.38 224 THR A CA 1
ATOM 1789 C C . THR A 1 224 ? -2.503 -10.898 15.533 1.00 97.38 224 THR A C 1
ATOM 1791 O O . THR A 1 224 ? -1.580 -11.696 15.657 1.00 97.38 224 THR A O 1
ATOM 1794 N N . ALA A 1 225 ? -3.731 -11.239 15.139 1.00 96.38 225 ALA A N 1
ATOM 1795 C CA . ALA A 1 225 ? -4.163 -12.596 14.848 1.00 96.38 225 ALA A CA 1
ATOM 1796 C C . ALA A 1 225 ? -4.693 -12.719 13.403 1.00 96.38 225 ALA A C 1
ATOM 1798 O O . ALA A 1 225 ? -5.335 -11.782 12.909 1.00 96.38 225 ALA A O 1
ATOM 1799 N N . PRO A 1 226 ? -4.438 -13.847 12.716 1.00 94.50 226 PRO A N 1
ATOM 1800 C CA . PRO A 1 226 ? -4.986 -14.130 11.391 1.00 94.50 226 PRO A CA 1
ATOM 1801 C C . PRO A 1 226 ? -6.503 -14.344 11.450 1.00 94.50 226 PRO A C 1
ATOM 1803 O O . PRO A 1 226 ? -7.026 -14.776 12.473 1.00 94.50 226 PRO A O 1
ATOM 1806 N N . HIS A 1 227 ? -7.207 -14.112 10.337 1.00 94.50 227 HIS A N 1
ATOM 1807 C CA . HIS A 1 227 ? -8.675 -14.151 10.265 1.00 94.50 227 HIS A CA 1
ATOM 1808 C C . HIS A 1 227 ? -9.346 -15.354 10.959 1.00 94.50 227 HIS A C 1
ATOM 1810 O O . HIS A 1 227 ? -10.356 -15.171 11.632 1.00 94.50 227 HIS A O 1
ATOM 1816 N N . TRP A 1 228 ? -8.799 -16.568 10.841 1.00 93.31 228 TRP A N 1
ATOM 1817 C CA . TRP A 1 228 ? -9.410 -17.768 11.427 1.00 93.31 228 TRP A CA 1
ATOM 1818 C C . TRP A 1 228 ? -9.488 -17.730 12.964 1.00 93.31 228 TRP A C 1
ATOM 1820 O O . TRP A 1 228 ? -10.399 -18.323 13.533 1.00 93.31 228 TRP A O 1
ATOM 1830 N N . GLU A 1 229 ? -8.605 -16.989 13.643 1.00 94.69 229 GLU A N 1
ATOM 1831 C CA . GLU A 1 229 ? -8.664 -16.819 15.102 1.00 94.69 229 GLU A CA 1
ATOM 1832 C C . GLU A 1 229 ? -9.798 -15.887 15.550 1.00 94.69 229 GLU A C 1
ATOM 1834 O O . GLU A 1 229 ? -10.286 -15.986 16.678 1.00 94.69 229 GLU A O 1
ATOM 1839 N N . TRP A 1 230 ? -10.274 -15.010 14.663 1.00 94.94 230 TRP A N 1
ATOM 1840 C CA . TRP A 1 230 ? -11.356 -14.074 14.976 1.00 94.94 230 TRP A CA 1
ATOM 1841 C C . TRP A 1 230 ? -12.693 -14.789 15.214 1.00 94.94 230 TRP A C 1
ATOM 1843 O O . TRP A 1 230 ? -13.560 -14.235 15.883 1.00 94.94 230 TRP A O 1
ATOM 1853 N N . ALA A 1 231 ? -12.824 -16.046 14.770 1.00 90.56 231 ALA A N 1
ATOM 1854 C CA . ALA A 1 231 ? -13.997 -16.905 14.949 1.00 90.56 231 ALA A CA 1
ATOM 1855 C C . ALA A 1 231 ? -14.189 -17.463 16.376 1.00 90.56 231 ALA A C 1
ATOM 1857 O O . ALA A 1 231 ? -14.958 -18.403 16.572 1.00 90.56 231 ALA A O 1
ATOM 1858 N N . GLY A 1 232 ? -13.515 -16.893 17.379 1.00 85.31 232 GLY A N 1
ATOM 1859 C CA . GLY A 1 232 ? -13.709 -17.243 18.789 1.00 85.31 232 GLY A CA 1
ATOM 1860 C C . GLY A 1 232 ? -12.495 -17.864 19.473 1.00 85.31 232 GLY A C 1
ATOM 1861 O O . GLY A 1 232 ? -12.638 -18.370 20.586 1.00 85.31 232 GLY A O 1
ATOM 1862 N N . SER A 1 233 ? -11.305 -17.807 18.864 1.00 85.81 233 SER A N 1
ATOM 1863 C CA . SER A 1 233 ? -10.087 -18.266 19.533 1.00 85.81 233 SER A CA 1
ATOM 1864 C C . SER A 1 233 ? -9.817 -17.451 20.806 1.00 85.81 233 SER A C 1
ATOM 1866 O O . SER A 1 233 ? -10.036 -16.232 20.833 1.00 85.81 233 SER A O 1
ATOM 1868 N N . PRO A 1 234 ? -9.333 -18.099 21.881 1.00 85.69 234 PRO A N 1
ATOM 1869 C CA . PRO A 1 234 ? -8.880 -17.397 23.069 1.00 85.69 234 PRO A CA 1
ATOM 1870 C C . PRO A 1 234 ? -7.556 -16.693 22.759 1.00 85.69 234 PRO A C 1
ATOM 1872 O O . PRO A 1 234 ? -6.563 -17.333 22.428 1.00 85.69 234 PRO A O 1
ATOM 1875 N N . GLY A 1 235 ? -7.527 -15.369 22.875 1.00 91.62 235 GLY A N 1
ATOM 1876 C CA . GLY A 1 235 ? -6.314 -14.601 22.622 1.00 91.62 235 GLY A CA 1
ATOM 1877 C C . GLY A 1 235 ? -6.595 -13.174 22.183 1.00 91.62 235 GLY A C 1
ATOM 1878 O O . GLY A 1 235 ? -7.735 -12.782 21.932 1.00 91.62 235 GLY A O 1
ATOM 1879 N N . ARG A 1 236 ? -5.525 -12.381 22.113 1.00 96.44 236 ARG A N 1
ATOM 1880 C CA . ARG A 1 236 ? -5.601 -11.012 21.612 1.00 96.44 236 ARG A CA 1
ATOM 1881 C C . ARG A 1 236 ? -5.714 -11.027 20.090 1.00 96.44 236 ARG A C 1
ATOM 1883 O O . ARG A 1 236 ? -4.758 -11.388 19.406 1.00 96.44 236 ARG A O 1
ATOM 1890 N N . LEU A 1 237 ? -6.835 -10.529 19.582 1.00 97.69 237 LEU A N 1
ATOM 1891 C CA . LEU A 1 237 ? -7.092 -10.406 18.149 1.00 97.69 237 LEU A CA 1
ATOM 1892 C C . LEU A 1 237 ? -6.441 -9.158 17.553 1.00 97.69 237 LEU A C 1
ATOM 1894 O O . LEU A 1 237 ? -5.865 -9.214 16.466 1.00 97.69 237 LEU A O 1
ATOM 1898 N N . ALA A 1 238 ? -6.488 -8.037 18.277 1.00 98.06 238 ALA A N 1
ATOM 1899 C CA . ALA A 1 238 ? -5.846 -6.796 17.862 1.00 98.06 238 ALA A CA 1
ATOM 1900 C C . ALA A 1 238 ? -5.327 -5.987 19.054 1.00 98.06 238 ALA A C 1
ATOM 1902 O O . ALA A 1 238 ? -5.918 -5.973 20.133 1.00 98.06 238 ALA A O 1
ATOM 1903 N N . ARG A 1 239 ? -4.217 -5.278 18.853 1.00 98.06 239 ARG A N 1
ATOM 1904 C CA . ARG A 1 239 ? -3.645 -4.349 19.832 1.00 98.06 239 ARG A CA 1
ATOM 1905 C C . ARG A 1 239 ? -4.228 -2.954 19.636 1.00 98.06 239 ARG A C 1
ATOM 1907 O O . ARG A 1 239 ? -4.175 -2.428 18.528 1.00 98.06 239 ARG A O 1
ATOM 1914 N N . SER A 1 240 ? -4.734 -2.332 20.696 1.00 97.06 240 SER A N 1
ATOM 1915 C CA . SER A 1 240 ? -5.258 -0.961 20.635 1.00 97.06 240 SER A CA 1
ATOM 1916 C C . SER A 1 240 ? -4.154 0.037 20.276 1.00 97.06 240 SER A C 1
ATOM 1918 O O . SER A 1 240 ? -3.034 -0.072 20.777 1.00 97.06 240 SER A O 1
ATOM 1920 N N . HIS A 1 241 ? -4.482 1.047 19.463 1.00 94.56 241 HIS A N 1
ATOM 1921 C CA . HIS A 1 241 ? -3.529 2.077 19.041 1.00 94.56 241 HIS A CA 1
ATOM 1922 C C . HIS A 1 241 ? -3.979 3.492 19.428 1.00 94.56 241 HIS A C 1
ATOM 1924 O O . HIS A 1 241 ? -3.368 4.095 20.307 1.00 94.56 241 HIS A O 1
ATOM 1930 N N . HIS A 1 242 ? -5.076 3.996 18.856 1.00 96.44 242 HIS A N 1
ATOM 1931 C CA . HIS A 1 242 ? -5.627 5.321 19.187 1.00 96.44 242 HIS A CA 1
ATOM 1932 C C . HIS A 1 242 ? -7.048 5.201 19.744 1.00 96.44 242 HIS A C 1
ATOM 1934 O O . HIS A 1 242 ? -7.807 4.344 19.300 1.00 96.44 242 HIS A O 1
ATOM 1940 N N . ARG A 1 243 ? -7.431 6.104 20.653 1.00 94.75 243 ARG A N 1
ATOM 1941 C CA . ARG A 1 243 ? -8.816 6.292 21.129 1.00 94.75 243 ARG A CA 1
ATOM 1942 C C . ARG A 1 243 ? -9.262 7.718 20.844 1.00 94.75 243 ARG A C 1
ATOM 1944 O O . ARG A 1 243 ? -8.448 8.629 21.001 1.00 94.75 243 ARG A O 1
ATOM 1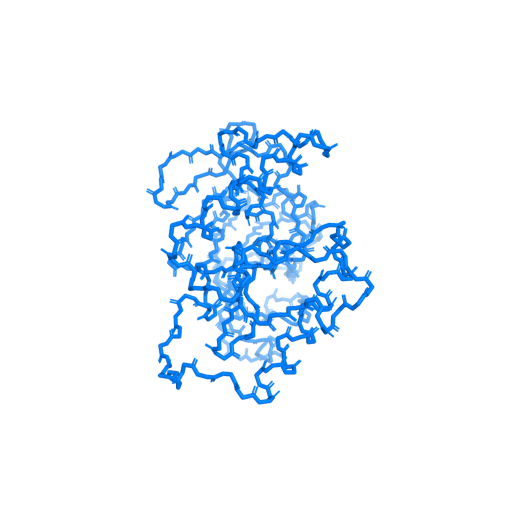951 N N . LEU A 1 244 ? -10.495 7.915 20.379 1.00 92.44 244 LEU A N 1
ATOM 1952 C CA . LEU A 1 244 ? -11.065 9.234 20.081 1.00 92.44 244 LEU A CA 1
ATOM 1953 C C . LEU A 1 244 ? -11.684 9.909 21.311 1.00 92.44 244 LEU A C 1
ATOM 1955 O O . LEU A 1 244 ? -11.576 11.132 21.399 1.00 92.44 244 LEU A O 1
ATOM 1959 N N . GLY A 1 245 ? -12.219 9.121 22.248 1.00 77.31 245 GLY A N 1
ATOM 1960 C CA . GLY A 1 245 ? -12.667 9.554 23.578 1.00 77.31 245 GLY A CA 1
ATOM 1961 C C . GLY A 1 245 ? -11.566 9.555 24.628 1.00 77.31 245 GLY A C 1
ATOM 1962 O O . GLY A 1 245 ? -10.556 8.837 24.431 1.00 77.31 245 GLY A O 1
#

InterPro domains:
  IPR036895 Uracil-DNA glycosylase-like domain superfamily [SSF52141] (1-58)
  IPR040777 Domain of unknown function DUF5591 [PF17884] (1-62)

Sequence (245 aa):
MVTSPLGLVPRALEDLWPAAHYDIPVTGDWDLDELDMIHSMLARLVERVGYEKVIDHSGMNLASYFPDLDIIDSREGRTAGNQESLERMESIINELVSELGIRAPKGHRHRIESYRALSRFQYGVDTWLEDVRIEGRPPKWRLQKNNIQIAQWHPDAGRFAFSKAALPILHETKTLPEIELRADIDWRGDIFSTILSSYPTGIRVGDDLLVMQNGKLIGSARATAPHWEWAGSPGRLARSHHRLG

Mean predicted aligned error: 5.2 Å

Solvent-accessible surface area (backbone atoms only — not comparable to full-atom values): 14273 Å² total; per-residue (Å²): 81,79,49,85,93,73,24,62,44,58,74,60,51,42,72,21,86,62,68,62,70,70,86,75,94,74,87,85,67,85,52,72,68,54,49,52,47,29,51,54,53,47,52,55,48,40,66,74,70,61,67,80,68,43,79,41,67,80,78,78,59,62,49,81,79,37,78,91,50,58,54,43,72,33,35,84,90,49,57,76,87,35,67,69,25,47,54,45,39,51,51,53,51,54,50,50,33,61,74,71,64,57,73,82,69,64,82,64,49,59,55,53,53,29,48,37,51,43,29,34,71,78,43,71,41,41,71,72,57,63,81,50,44,80,45,83,52,89,80,54,34,35,32,24,45,93,90,40,64,28,32,31,43,37,59,96,74,59,42,73,51,69,35,77,73,25,50,67,48,33,58,76,58,59,38,45,59,59,31,30,36,38,81,89,60,83,90,71,76,58,41,39,50,90,53,48,67,49,69,67,87,81,47,43,62,66,40,61,30,37,32,27,41,84,91,35,84,43,33,30,30,30,28,65,35,47,45,81,45,66,81,61,46,91,57,67,38,21,46,58,74,42,65,74,115

Foldseek 3Di:
DQDPPVRDDPPLCCLDPPNVPDDDDDPPDDDPVSVVSNLVVVVVVCVVVVDQEAEDLPLPPVCVVCVPHHYHDLAPNHHSPDPSSVVSVVVVVVVCCVVVVPDDDPDCRVVLVSVQVLLCVQQVGRCLSPQWDWDDDPPWIFTDHPNHTQWIDDSVNSDTHGDFVNLVSCVVRVRAWEWEFEQPDPDDWADDLVGTPDGDPFQDQQGKYFYHYPNDGFAIWGAHDGRVCSVHNGDGGTGGDTGPD